Protein AF-A0A540VEL1-F1 (afdb_monomer_lite)

Secondary structure (DSSP, 8-state):
-HHHHHHHT---SSHHHHHHHHHHHHHHHHHHHHHHHHHHHHHHHHTT---HHHHHHHHHHHHHHHHHHHHHHHHHHHHHHH--GGGHHHHHHHHHHHHHHHHHHHHHHHHHHHTTTT-----PPPTTHHHHHHHHHHHHHHHHHHHHHHHTT---HHHHHHHHHHHHHHHHHHHHHHHHHHTTGGG-HHHHHHHHHHHHHHHHHHHHHHS--HHHHHHHTPPP---

Structure (mmCIF, N/CA/C/O backbone):
data_AF-A0A540VEL1-F1
#
_entry.id   AF-A0A540VEL1-F1
#
loop_
_atom_site.group_PDB
_atom_site.id
_atom_site.type_symbol
_atom_site.label_atom_id
_atom_site.label_alt_id
_atom_site.label_comp_id
_atom_site.label_asym_id
_atom_site.label_entity_id
_atom_site.label_seq_id
_atom_site.pdbx_PDB_ins_code
_atom_site.Cartn_x
_atom_site.Cartn_y
_atom_site.Cartn_z
_atom_site.occupancy
_atom_site.B_iso_or_equiv
_atom_site.auth_seq_id
_atom_site.auth_comp_id
_atom_site.auth_asym_id
_atom_site.auth_atom_id
_atom_site.pdbx_PDB_model_num
ATOM 1 N N . MET A 1 1 ? 1.297 -11.832 5.605 1.00 58.97 1 MET A N 1
ATOM 2 C CA . MET A 1 1 ? 0.233 -12.866 5.644 1.00 58.97 1 MET A CA 1
ATOM 3 C C . MET A 1 1 ? -0.332 -13.090 7.051 1.00 58.97 1 MET A C 1
ATOM 5 O O . MET A 1 1 ? -1.545 -13.058 7.205 1.00 58.97 1 MET A O 1
ATOM 9 N N . PHE A 1 2 ? 0.515 -13.235 8.081 1.00 68.31 2 PHE A N 1
ATOM 10 C CA . PHE A 1 2 ? 0.108 -13.476 9.478 1.00 68.31 2 PHE A CA 1
ATOM 11 C C . PHE A 1 2 ? -0.918 -12.471 10.040 1.00 68.31 2 PHE A C 1
ATOM 13 O O . PHE A 1 2 ? -1.891 -12.871 10.675 1.00 68.31 2 PHE A O 1
ATOM 20 N N . VAL A 1 3 ? -0.738 -11.178 9.752 1.00 64.81 3 VAL A N 1
ATOM 21 C CA . VAL A 1 3 ? -1.629 -10.102 10.218 1.00 64.81 3 VAL A CA 1
ATOM 22 C C . VAL A 1 3 ? -3.033 -10.244 9.626 1.00 64.81 3 VAL A C 1
ATOM 24 O O . VAL A 1 3 ? -3.992 -10.329 10.378 1.00 64.81 3 VAL A O 1
ATOM 27 N N . GLY A 1 4 ? -3.166 -10.346 8.297 1.00 62.72 4 GLY A N 1
ATOM 28 C CA . GLY A 1 4 ? -4.472 -10.473 7.630 1.00 62.72 4 GLY A CA 1
ATOM 29 C C . GLY A 1 4 ? -5.283 -11.676 8.121 1.00 62.72 4 GLY A C 1
ATOM 30 O O . GLY A 1 4 ? -6.477 -11.554 8.375 1.00 62.72 4 GLY A O 1
ATOM 31 N N . TYR A 1 5 ? -4.619 -12.809 8.363 1.00 72.50 5 TYR A N 1
ATOM 32 C CA . TYR A 1 5 ? -5.262 -13.983 8.956 1.00 72.50 5 TYR A CA 1
ATOM 33 C C . TYR A 1 5 ? -5.829 -13.693 10.357 1.00 72.50 5 TYR A C 1
ATOM 35 O O . TYR A 1 5 ? -6.986 -14.000 10.630 1.00 72.50 5 TYR A O 1
ATOM 43 N N . HIS A 1 6 ? -5.067 -13.025 11.225 1.00 66.88 6 HIS A N 1
ATOM 44 C CA . HIS A 1 6 ? -5.533 -12.673 12.571 1.00 66.88 6 HIS A CA 1
ATOM 45 C C . HIS A 1 6 ? -6.662 -11.646 12.560 1.00 66.88 6 HIS A C 1
ATOM 47 O O . HIS A 1 6 ? -7.581 -11.721 13.374 1.00 66.88 6 HIS A O 1
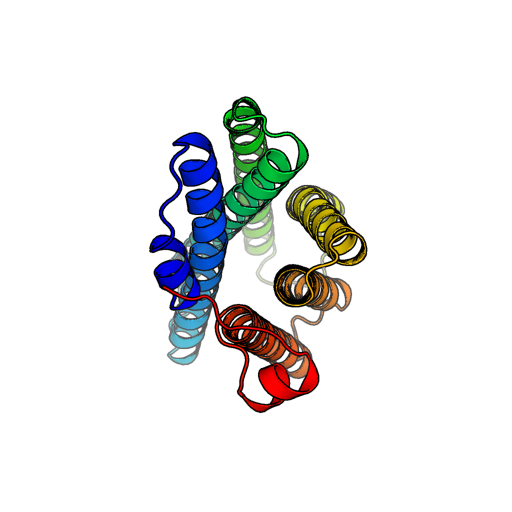ATOM 53 N N . LEU A 1 7 ? -6.624 -10.714 11.611 1.00 67.56 7 LEU A N 1
ATOM 54 C CA . LEU A 1 7 ? -7.700 -9.755 11.415 1.00 67.56 7 LEU A CA 1
ATOM 55 C C . LEU A 1 7 ? -8.999 -10.436 10.992 1.00 67.56 7 LEU A C 1
ATOM 57 O O . LEU A 1 7 ? -10.063 -10.064 11.485 1.00 67.56 7 LEU A O 1
ATOM 61 N N . SER A 1 8 ? -8.927 -11.464 10.148 1.00 72.31 8 SER A N 1
ATOM 62 C CA . SER A 1 8 ? -10.112 -12.177 9.657 1.00 72.31 8 SER A CA 1
ATOM 63 C C . SER A 1 8 ? -10.943 -12.857 10.756 1.00 72.31 8 SER A C 1
ATOM 65 O O . SER A 1 8 ? -12.130 -13.095 10.557 1.00 72.31 8 SER A O 1
ATOM 67 N N . ALA A 1 9 ? -10.355 -13.105 11.932 1.00 74.00 9 ALA A N 1
ATOM 68 C CA . ALA A 1 9 ? -11.030 -13.745 13.059 1.00 74.00 9 ALA A CA 1
ATOM 69 C C . ALA A 1 9 ? -12.007 -12.823 13.819 1.00 74.00 9 ALA A C 1
ATOM 71 O O . ALA A 1 9 ? -12.780 -13.308 14.646 1.00 74.00 9 ALA A O 1
ATOM 72 N N . ARG A 1 10 ? -12.006 -11.502 13.566 1.00 75.62 10 ARG A N 1
ATOM 73 C CA . ARG A 1 10 ? -12.959 -10.581 14.208 1.00 75.62 10 ARG A CA 1
ATOM 74 C C . ARG A 1 10 ? -14.386 -10.833 13.722 1.00 75.62 10 ARG A C 1
ATOM 76 O O . ARG A 1 10 ? -14.682 -10.701 12.535 1.00 75.62 10 ARG A O 1
ATOM 83 N N . LYS A 1 11 ? -15.288 -11.106 14.667 1.00 79.75 11 LYS A N 1
ATOM 84 C CA . LYS A 1 11 ? -16.733 -11.104 14.427 1.00 79.75 11 LYS A CA 1
ATOM 85 C C . LYS A 1 11 ? -17.220 -9.655 14.414 1.00 79.75 11 LYS A C 1
ATOM 87 O O . LYS A 1 11 ? -17.212 -8.992 15.442 1.00 79.75 11 LYS A O 1
ATOM 92 N N . LEU A 1 12 ? -17.583 -9.171 13.232 1.00 86.12 12 LEU A N 1
ATOM 93 C CA . LEU A 1 12 ? -18.254 -7.888 13.031 1.00 86.12 12 LEU A CA 1
ATOM 94 C C . LEU A 1 12 ? -19.704 -8.197 12.652 1.00 86.12 12 LEU A C 1
ATOM 96 O O . LEU A 1 12 ? -19.940 -8.974 11.720 1.00 86.12 12 LEU A O 1
ATOM 100 N N . GLU A 1 13 ? -20.654 -7.636 13.395 1.00 89.06 13 GLU A N 1
ATOM 101 C CA . GLU A 1 13 ? -22.084 -7.898 13.197 1.00 89.06 13 GLU A CA 1
ATOM 102 C C . GLU A 1 13 ? -22.594 -7.208 11.924 1.00 89.06 13 GLU A C 1
ATOM 104 O O . GLU A 1 13 ? -23.286 -7.827 11.108 1.00 89.06 13 GLU A O 1
ATOM 109 N N . ASP A 1 14 ? -22.157 -5.969 11.676 1.00 92.38 14 ASP A N 1
ATOM 110 C CA . ASP A 1 14 ? -22.565 -5.209 10.497 1.00 92.38 14 ASP A CA 1
ATOM 111 C C . ASP A 1 14 ? -21.871 -5.742 9.215 1.00 92.38 14 ASP A C 1
ATOM 113 O O . ASP A 1 14 ? -20.635 -5.811 9.132 1.00 92.38 14 ASP A O 1
ATOM 117 N N . PRO A 1 15 ? -22.622 -6.138 8.163 1.00 92.75 15 PRO A N 1
ATOM 118 C CA . PRO A 1 15 ? -22.049 -6.475 6.855 1.00 92.75 15 PRO A CA 1
ATOM 119 C C . PRO A 1 15 ? -21.171 -5.371 6.242 1.00 92.75 15 PRO A C 1
ATOM 121 O O . PRO A 1 15 ? -20.223 -5.686 5.516 1.00 92.75 15 PRO A O 1
ATOM 124 N N . ARG A 1 16 ? -21.444 -4.094 6.522 1.00 92.62 16 ARG A N 1
ATOM 125 C CA . ARG A 1 16 ? -20.698 -2.956 5.958 1.00 92.62 16 ARG A CA 1
ATOM 126 C C . ARG A 1 16 ? -19.317 -2.822 6.583 1.00 92.62 16 ARG A C 1
ATOM 128 O O . ARG A 1 16 ? -18.327 -2.676 5.865 1.00 92.62 16 ARG A O 1
ATOM 135 N N . GLU A 1 17 ? -19.239 -2.975 7.900 1.00 91.06 17 GLU A N 1
ATOM 136 C CA . GLU A 1 17 ? -17.968 -3.022 8.620 1.00 91.06 17 GLU A CA 1
ATOM 137 C C . GLU A 1 17 ? -17.120 -4.209 8.164 1.00 91.06 17 GLU A C 1
ATOM 139 O O . GLU A 1 17 ? -15.921 -4.057 7.920 1.00 91.06 17 GLU A O 1
ATOM 144 N N . ARG A 1 18 ? -17.742 -5.379 7.948 1.00 92.94 18 ARG A N 1
ATOM 145 C CA . ARG A 1 18 ? -17.050 -6.553 7.386 1.00 92.94 18 ARG A CA 1
ATOM 146 C C . ARG A 1 18 ? -16.432 -6.267 6.023 1.00 92.94 18 ARG A C 1
ATOM 148 O O . ARG A 1 18 ? -15.325 -6.731 5.754 1.00 92.94 18 ARG A O 1
ATOM 155 N N . LEU A 1 19 ? -17.123 -5.523 5.163 1.00 94.62 19 LEU A N 1
ATOM 156 C CA . LEU A 1 19 ? -16.605 -5.156 3.848 1.00 94.62 19 LEU A CA 1
ATOM 157 C C . LEU A 1 19 ? -15.403 -4.209 3.955 1.00 94.62 19 LEU A C 1
ATOM 159 O O . LEU A 1 19 ? -14.363 -4.486 3.357 1.00 94.62 19 LEU A O 1
ATOM 163 N N . ALA A 1 20 ? -15.516 -3.141 4.750 1.00 93.50 20 ALA A N 1
ATOM 164 C CA . ALA A 1 20 ? -14.406 -2.217 4.996 1.00 93.50 20 ALA A CA 1
ATOM 165 C C . ALA A 1 20 ? -13.191 -2.950 5.583 1.00 93.50 20 ALA A C 1
ATOM 167 O O . ALA A 1 20 ? -12.055 -2.737 5.159 1.00 93.50 20 ALA A O 1
ATOM 168 N N . TRP A 1 21 ? -13.436 -3.892 6.490 1.00 91.00 21 TRP A N 1
ATOM 169 C CA . TRP A 1 21 ? -12.402 -4.731 7.077 1.00 91.00 21 TRP A CA 1
ATOM 170 C C . TRP A 1 21 ? -11.724 -5.664 6.067 1.00 91.00 21 TRP A C 1
ATOM 172 O O . TRP A 1 21 ? -10.501 -5.796 6.066 1.00 91.00 21 TRP A O 1
ATOM 182 N N . ARG A 1 22 ? -12.488 -6.283 5.160 1.00 93.81 22 ARG A N 1
ATOM 183 C CA . ARG A 1 22 ? -11.932 -7.090 4.060 1.00 93.81 22 ARG A CA 1
ATOM 184 C C . ARG A 1 22 ? -11.053 -6.262 3.129 1.00 93.81 22 ARG A C 1
ATOM 186 O O . ARG A 1 22 ? -10.000 -6.739 2.718 1.00 93.81 22 ARG A O 1
ATOM 193 N N . LEU A 1 23 ? -11.447 -5.025 2.847 1.00 95.12 23 LEU A N 1
ATOM 194 C CA . LEU A 1 23 ? -10.665 -4.104 2.022 1.00 95.12 23 LEU A CA 1
ATOM 195 C C . LEU A 1 23 ? -9.397 -3.614 2.736 1.00 95.12 23 LEU A C 1
ATOM 197 O O . LEU A 1 23 ? -8.345 -3.495 2.111 1.00 95.12 23 LEU A O 1
ATOM 201 N N . PHE A 1 24 ? -9.434 -3.466 4.060 1.00 92.81 24 PHE A N 1
ATOM 202 C CA . PHE A 1 24 ? -8.217 -3.271 4.847 1.00 92.81 24 PHE A CA 1
ATOM 203 C C . PHE A 1 24 ? -7.290 -4.497 4.811 1.00 92.81 24 PHE A C 1
ATOM 205 O O . PHE A 1 24 ? -6.072 -4.360 4.720 1.00 92.81 24 PHE A O 1
ATOM 212 N N . MET A 1 25 ? -7.832 -5.717 4.833 1.00 90.94 25 MET A N 1
ATOM 213 C CA . MET A 1 25 ? -7.017 -6.924 4.645 1.00 90.94 25 MET A CA 1
ATOM 214 C C . MET A 1 25 ? -6.416 -6.997 3.235 1.00 90.94 25 MET A C 1
ATOM 216 O O . MET A 1 25 ? -5.264 -7.411 3.094 1.00 90.94 25 MET A O 1
ATOM 220 N N . LEU A 1 26 ? -7.156 -6.558 2.210 1.00 94.19 26 LEU A N 1
ATOM 221 C CA . LEU A 1 26 ? -6.682 -6.496 0.824 1.00 94.19 26 LEU A CA 1
ATOM 222 C C . LEU A 1 26 ? -5.405 -5.656 0.694 1.00 94.19 26 LEU A C 1
ATOM 224 O O . LEU A 1 26 ? -4.501 -6.063 -0.028 1.00 94.19 26 LEU A O 1
ATOM 228 N N . TRP A 1 27 ? -5.280 -4.556 1.442 1.00 92.88 27 TRP A N 1
ATOM 229 C CA . TRP A 1 27 ? -4.040 -3.773 1.512 1.00 92.88 27 TRP A CA 1
ATOM 230 C C . TRP A 1 27 ? -2.831 -4.622 1.926 1.00 92.88 27 TRP A C 1
ATOM 232 O O . TRP A 1 27 ? -1.819 -4.662 1.224 1.00 92.88 27 TRP A O 1
ATOM 242 N N . TRP A 1 28 ? -2.948 -5.366 3.028 1.00 89.06 28 TRP A N 1
ATOM 243 C CA . TRP A 1 28 ? -1.863 -6.217 3.523 1.00 89.06 28 TRP A CA 1
ATOM 244 C C . TRP A 1 28 ? -1.522 -7.360 2.567 1.00 89.06 28 TRP A C 1
ATOM 246 O O . TRP A 1 28 ? -0.350 -7.716 2.424 1.00 89.06 28 TRP A O 1
ATOM 256 N N . PHE A 1 29 ? -2.530 -7.947 1.919 1.00 90.12 29 PHE A N 1
ATOM 257 C CA . PHE A 1 29 ? -2.310 -8.979 0.908 1.00 90.12 29 PHE A CA 1
ATOM 258 C C . PHE A 1 29 ? -1.661 -8.415 -0.351 1.00 90.12 29 PHE A C 1
ATOM 260 O O . PHE A 1 29 ? -0.746 -9.043 -0.876 1.00 90.12 29 PHE A O 1
ATOM 267 N N . GLY A 1 30 ? -2.063 -7.225 -0.793 1.00 92.56 30 GLY A N 1
ATOM 268 C CA . GLY A 1 30 ? -1.446 -6.551 -1.927 1.00 92.56 30 GLY A CA 1
ATOM 269 C C . GLY A 1 30 ? 0.020 -6.209 -1.664 1.00 92.56 30 GLY A C 1
ATOM 270 O O . GLY A 1 30 ? 0.856 -6.526 -2.500 1.00 92.56 30 GLY A O 1
ATOM 271 N N . LEU A 1 31 ? 0.369 -5.696 -0.477 1.00 89.06 31 LEU A N 1
ATOM 272 C CA . LEU A 1 31 ? 1.771 -5.476 -0.083 1.00 89.06 31 LEU A CA 1
ATOM 273 C C . LEU A 1 31 ? 2.605 -6.766 -0.068 1.00 89.06 31 LEU A C 1
ATOM 275 O O . LEU A 1 31 ? 3.759 -6.788 -0.503 1.00 89.06 31 LEU A O 1
ATOM 279 N N . ALA A 1 32 ? 2.035 -7.855 0.450 1.00 88.50 32 ALA A N 1
ATOM 280 C CA . ALA A 1 32 ? 2.706 -9.150 0.437 1.00 88.50 32 ALA A CA 1
ATOM 281 C C . ALA A 1 32 ? 2.887 -9.664 -1.001 1.00 88.50 32 ALA A C 1
ATOM 283 O O . ALA A 1 32 ? 3.964 -10.143 -1.351 1.00 88.50 32 ALA A O 1
ATOM 284 N N . GLY A 1 33 ? 1.856 -9.517 -1.835 1.00 92.38 33 GLY A N 1
ATOM 285 C CA . GLY A 1 33 ? 1.882 -9.885 -3.245 1.00 92.38 33 GLY A CA 1
ATOM 286 C C . GLY A 1 33 ? 2.935 -9.106 -4.025 1.00 92.38 33 GLY A C 1
ATOM 287 O O . GLY A 1 33 ? 3.728 -9.714 -4.738 1.00 92.38 33 GLY A O 1
ATOM 288 N N . THR A 1 34 ? 3.016 -7.787 -3.847 1.00 92.12 34 THR A N 1
ATOM 289 C CA . THR A 1 34 ? 3.995 -6.955 -4.566 1.00 92.12 34 THR A CA 1
ATOM 290 C C . THR A 1 34 ? 5.427 -7.275 -4.162 1.00 92.12 34 THR A C 1
ATOM 292 O O . THR A 1 34 ? 6.333 -7.312 -4.999 1.00 92.12 34 THR A O 1
ATOM 295 N N . THR A 1 35 ? 5.635 -7.574 -2.880 1.00 88.88 35 THR A N 1
ATOM 296 C CA . THR A 1 35 ? 6.928 -8.030 -2.366 1.00 88.88 35 THR A CA 1
ATOM 297 C C . THR A 1 35 ? 7.298 -9.382 -2.969 1.00 88.88 35 THR A C 1
ATOM 299 O O . THR A 1 35 ? 8.418 -9.546 -3.445 1.00 88.88 35 THR A O 1
ATOM 302 N N . LEU A 1 36 ? 6.362 -10.335 -3.011 1.00 90.25 36 LEU A N 1
ATOM 303 C CA . LEU A 1 36 ? 6.589 -11.655 -3.599 1.00 90.25 36 LEU A CA 1
ATOM 304 C C . LEU A 1 36 ? 6.947 -11.555 -5.086 1.00 90.25 36 LEU A C 1
ATOM 306 O O . LEU A 1 36 ? 7.969 -12.099 -5.498 1.00 90.25 36 LEU A O 1
ATOM 310 N N . VAL A 1 37 ? 6.156 -10.820 -5.872 1.00 93.38 37 VAL A N 1
ATOM 311 C CA . VAL A 1 37 ? 6.405 -10.614 -7.309 1.00 93.38 37 VAL A CA 1
ATOM 312 C C . VAL A 1 37 ? 7.770 -9.959 -7.531 1.00 93.38 37 VAL A C 1
ATOM 314 O O . VAL A 1 37 ? 8.535 -10.395 -8.390 1.00 93.38 37 VAL A O 1
ATOM 317 N N . SER A 1 38 ? 8.117 -8.952 -6.727 1.00 89.06 38 SER A N 1
ATOM 318 C CA . SER A 1 38 ? 9.417 -8.278 -6.817 1.00 89.06 38 SER A CA 1
ATOM 319 C C . SER A 1 38 ? 10.584 -9.204 -6.466 1.00 89.06 38 SER A C 1
ATOM 321 O O . SER A 1 38 ? 11.591 -9.202 -7.171 1.00 89.06 38 SER A O 1
ATOM 323 N N . THR A 1 39 ? 10.454 -10.020 -5.419 1.00 88.94 39 THR A N 1
ATOM 324 C CA . THR A 1 39 ? 11.474 -10.999 -5.017 1.00 88.94 39 THR A CA 1
ATOM 325 C C . THR A 1 39 ? 11.668 -12.070 -6.082 1.00 88.94 39 THR A C 1
ATOM 327 O O . THR A 1 39 ? 12.805 -12.336 -6.462 1.00 88.94 39 THR A O 1
ATOM 330 N N . VAL A 1 40 ? 10.581 -12.641 -6.610 1.00 92.25 40 VAL A N 1
ATOM 331 C CA . VAL A 1 40 ? 10.641 -13.638 -7.691 1.00 92.25 40 VAL A CA 1
ATOM 332 C C . VAL A 1 40 ? 11.323 -13.049 -8.921 1.00 92.25 40 VAL A C 1
ATOM 334 O O . VAL A 1 40 ? 12.238 -13.664 -9.462 1.00 92.25 40 VAL A O 1
ATOM 337 N N . ARG A 1 41 ? 10.956 -11.825 -9.320 1.00 91.75 41 ARG A N 1
ATOM 338 C CA . ARG A 1 41 ? 11.614 -11.124 -10.430 1.00 91.75 41 ARG A CA 1
ATOM 339 C C . ARG A 1 41 ? 13.115 -10.947 -10.185 1.00 91.75 41 ARG A C 1
ATOM 341 O O . ARG A 1 41 ? 13.909 -11.238 -11.071 1.00 91.75 41 ARG A O 1
ATOM 348 N N . ASN A 1 42 ? 13.509 -10.492 -8.996 1.00 86.25 42 ASN A N 1
ATOM 349 C CA . ASN A 1 42 ? 14.921 -10.294 -8.662 1.00 86.25 42 ASN A CA 1
ATOM 350 C C . ASN A 1 42 ? 15.698 -11.623 -8.665 1.00 86.25 42 ASN A C 1
ATOM 352 O O . ASN A 1 42 ? 16.823 -11.663 -9.150 1.00 86.25 42 ASN A O 1
ATOM 356 N N . LEU A 1 43 ? 15.101 -12.713 -8.169 1.00 91.19 43 LEU A N 1
ATOM 357 C CA . LEU A 1 43 ? 15.707 -14.046 -8.214 1.00 91.19 43 LEU A CA 1
ATOM 358 C C . LEU A 1 43 ? 15.912 -14.521 -9.655 1.00 91.19 43 LEU A C 1
ATOM 360 O O . LEU A 1 43 ? 17.002 -14.968 -9.991 1.00 91.19 43 LEU A O 1
ATOM 364 N N . LEU A 1 44 ? 14.908 -14.375 -10.521 1.00 92.31 44 LEU A N 1
ATOM 365 C CA . LEU A 1 44 ? 15.024 -14.739 -11.937 1.00 92.31 44 LEU A CA 1
ATOM 366 C C . LEU A 1 44 ? 16.162 -13.979 -12.632 1.00 92.31 44 LEU A C 1
ATOM 368 O O . LEU A 1 44 ? 16.953 -14.584 -13.353 1.00 92.31 44 LEU A O 1
ATOM 372 N N . GLN A 1 45 ? 16.303 -12.684 -12.343 1.00 87.69 45 GLN A N 1
ATOM 373 C CA . GLN A 1 45 ? 17.405 -11.870 -12.861 1.00 87.69 45 GLN A CA 1
ATOM 374 C C . GLN A 1 45 ? 18.777 -12.356 -12.367 1.00 87.69 45 GLN A C 1
ATOM 376 O O . GLN A 1 45 ? 19.727 -12.361 -13.146 1.00 87.69 45 GLN A O 1
ATOM 381 N N . LEU A 1 46 ? 18.886 -12.815 -11.114 1.00 90.88 46 LEU A N 1
ATOM 382 C CA . LEU A 1 46 ? 20.123 -13.410 -10.586 1.00 90.88 46 LEU A CA 1
ATOM 383 C C . LEU A 1 46 ? 20.509 -14.710 -11.310 1.00 90.88 46 LEU A C 1
ATOM 385 O O . LEU A 1 46 ? 21.695 -14.990 -11.451 1.00 90.88 46 LEU A O 1
ATOM 389 N N . PHE A 1 47 ? 19.532 -15.471 -11.809 1.00 96.31 47 PHE A N 1
ATOM 390 C CA . PHE A 1 47 ? 19.759 -16.666 -12.633 1.00 96.31 47 PHE A CA 1
ATOM 391 C C . PHE A 1 47 ? 19.930 -16.357 -14.132 1.00 96.31 47 PHE A C 1
ATOM 393 O O . PHE A 1 47 ? 19.922 -17.271 -14.953 1.00 96.31 47 PHE A O 1
ATOM 400 N N . GLY A 1 48 ? 20.069 -15.082 -14.513 1.00 93.50 48 GLY A N 1
ATOM 401 C CA . GLY A 1 48 ? 20.241 -14.670 -15.909 1.00 93.50 48 GLY A CA 1
ATOM 402 C C . GLY A 1 48 ? 18.959 -14.710 -16.747 1.00 93.50 48 GLY A C 1
ATOM 403 O O . GLY A 1 48 ? 19.011 -14.486 -17.955 1.00 93.50 48 GLY A O 1
ATOM 404 N N . VAL A 1 49 ? 17.795 -14.950 -16.134 1.00 94.19 49 VAL A N 1
ATOM 405 C CA . VAL A 1 49 ? 16.497 -14.897 -16.819 1.00 94.19 49 VAL A CA 1
ATOM 406 C C . VAL A 1 49 ? 16.048 -13.439 -16.899 1.00 94.19 49 VAL A C 1
ATOM 408 O O . VAL A 1 49 ? 15.379 -12.913 -16.007 1.00 94.19 49 VAL A O 1
ATOM 411 N N . ALA A 1 50 ? 16.447 -12.772 -17.980 1.00 89.75 50 ALA A N 1
ATOM 412 C CA . ALA A 1 50 ? 16.162 -11.362 -18.247 1.00 89.75 50 ALA A CA 1
ATOM 413 C C . ALA A 1 50 ? 15.165 -11.170 -19.405 1.00 89.75 50 ALA A C 1
ATOM 415 O O . ALA A 1 50 ? 15.329 -10.272 -20.227 1.00 89.75 50 ALA A O 1
ATOM 416 N N . ASP A 1 51 ? 14.126 -12.006 -19.474 1.00 91.56 51 ASP A N 1
ATOM 417 C CA . ASP A 1 51 ? 13.101 -11.901 -20.517 1.00 91.56 51 ASP A CA 1
ATOM 418 C C . ASP A 1 51 ? 12.280 -10.594 -20.381 1.00 91.56 51 ASP A C 1
ATOM 420 O O . ASP A 1 51 ? 11.691 -10.339 -19.317 1.00 91.56 51 ASP A O 1
ATOM 424 N N . PRO A 1 52 ? 12.210 -9.743 -21.426 1.00 86.25 52 PRO A N 1
ATOM 425 C CA . PRO A 1 52 ? 11.406 -8.522 -21.411 1.00 86.25 52 PRO A CA 1
ATOM 426 C C . PRO A 1 52 ? 9.917 -8.781 -21.158 1.00 86.25 52 PRO A C 1
ATOM 428 O O . PRO A 1 52 ? 9.282 -7.998 -20.445 1.00 86.25 52 PRO A O 1
ATOM 431 N N . GLY A 1 53 ? 9.367 -9.882 -21.685 1.00 90.81 53 GLY A N 1
ATOM 432 C CA . GLY A 1 53 ? 7.958 -10.246 -21.506 1.00 90.81 53 GLY A CA 1
ATOM 433 C C . GLY A 1 53 ? 7.624 -10.547 -20.046 1.00 90.81 53 GLY A C 1
ATOM 434 O O . GLY A 1 53 ? 6.657 -10.009 -19.489 1.00 90.81 53 GLY A O 1
ATOM 435 N N . LEU A 1 54 ? 8.474 -11.334 -19.388 1.00 91.56 54 LEU A N 1
ATOM 436 C CA . LEU A 1 54 ? 8.363 -11.640 -17.964 1.00 91.56 54 LEU A CA 1
ATOM 437 C C . LEU A 1 54 ? 8.502 -10.379 -17.097 1.00 91.56 54 LEU A C 1
ATOM 439 O O . LEU A 1 54 ? 7.693 -10.160 -16.191 1.00 91.56 54 LEU A O 1
ATOM 443 N N . ASN A 1 55 ? 9.473 -9.510 -17.396 1.00 88.06 55 ASN A N 1
ATOM 444 C CA . ASN A 1 55 ? 9.658 -8.246 -16.674 1.00 88.06 55 ASN A CA 1
ATOM 445 C C . ASN A 1 55 ? 8.455 -7.297 -16.834 1.00 88.06 55 ASN A C 1
ATOM 447 O O . ASN A 1 55 ? 8.019 -6.683 -15.851 1.00 88.06 55 ASN A O 1
ATOM 451 N N . GLY A 1 56 ? 7.893 -7.199 -18.043 1.00 90.69 56 GLY A N 1
ATOM 452 C CA . GLY A 1 56 ? 6.681 -6.426 -18.320 1.00 90.69 56 GLY A CA 1
ATOM 453 C C . GLY A 1 56 ? 5.477 -6.968 -17.551 1.00 90.69 56 GLY A C 1
ATOM 454 O O . GLY A 1 56 ? 4.834 -6.231 -16.803 1.00 90.69 56 GLY A O 1
ATOM 455 N N . THR A 1 57 ? 5.244 -8.280 -17.629 1.00 93.50 57 THR A N 1
ATOM 456 C CA . THR A 1 57 ? 4.147 -8.963 -16.922 1.00 93.50 57 THR A CA 1
ATOM 457 C C . THR A 1 57 ? 4.241 -8.774 -15.408 1.00 93.50 57 THR A C 1
ATOM 459 O O . THR A 1 57 ? 3.258 -8.398 -14.768 1.00 93.50 57 THR A O 1
ATOM 462 N N . ALA A 1 58 ? 5.432 -8.953 -14.827 1.00 93.00 58 ALA A N 1
ATOM 463 C CA . ALA A 1 58 ? 5.664 -8.722 -13.402 1.00 93.00 58 ALA A CA 1
ATOM 464 C C . ALA A 1 58 ? 5.401 -7.260 -13.005 1.00 93.00 58 ALA A C 1
ATOM 466 O O . ALA A 1 58 ? 4.888 -6.994 -11.918 1.00 93.00 58 ALA A O 1
ATOM 467 N N . THR A 1 59 ? 5.718 -6.307 -13.885 1.00 91.50 59 THR A N 1
ATOM 468 C CA . THR A 1 59 ? 5.462 -4.878 -13.659 1.00 91.50 59 THR A CA 1
ATOM 469 C C . THR A 1 59 ? 3.966 -4.564 -13.683 1.00 91.50 59 THR A C 1
ATOM 471 O O . THR A 1 59 ? 3.479 -3.907 -12.762 1.00 91.50 59 THR A O 1
ATOM 474 N N . TYR A 1 60 ? 3.213 -5.077 -14.661 1.00 94.69 60 TYR A N 1
ATOM 475 C CA . TYR A 1 60 ? 1.759 -4.884 -14.732 1.00 94.69 60 TYR A CA 1
ATOM 476 C C . TYR A 1 60 ? 1.022 -5.548 -13.568 1.00 94.69 60 TYR A C 1
ATOM 478 O O . TYR A 1 60 ? 0.107 -4.951 -12.996 1.00 94.69 60 TYR A O 1
ATOM 486 N N . LEU A 1 61 ? 1.449 -6.750 -13.176 1.00 96.62 61 LEU A N 1
ATOM 487 C CA . LEU A 1 61 ? 0.894 -7.445 -12.020 1.00 96.62 61 LEU A CA 1
ATOM 488 C C . LEU A 1 61 ? 1.177 -6.679 -10.722 1.00 96.62 61 LEU A C 1
ATOM 490 O O . LEU A 1 61 ? 0.269 -6.479 -9.918 1.00 96.62 61 LEU A O 1
ATOM 494 N N . ASN A 1 62 ? 2.409 -6.196 -10.534 1.00 94.50 62 ASN A N 1
ATOM 495 C CA . ASN A 1 62 ? 2.751 -5.345 -9.395 1.00 94.50 62 ASN A CA 1
ATOM 496 C C . ASN A 1 62 ? 1.888 -4.084 -9.351 1.00 94.50 62 ASN A C 1
ATOM 498 O O . ASN A 1 62 ? 1.366 -3.744 -8.292 1.00 94.50 62 ASN A O 1
ATOM 502 N N . LEU A 1 63 ? 1.710 -3.411 -10.489 1.00 94.31 63 LEU A N 1
ATOM 503 C CA . LEU A 1 63 ? 0.879 -2.214 -10.577 1.00 94.31 63 LEU A CA 1
ATOM 504 C C . LEU A 1 63 ? -0.569 -2.503 -10.164 1.00 94.31 63 LEU A C 1
ATOM 506 O O . LEU A 1 63 ? -1.132 -1.766 -9.356 1.00 94.31 63 LEU A O 1
ATOM 510 N N . LEU A 1 64 ? -1.149 -3.596 -10.667 1.00 96.88 64 LEU A N 1
ATOM 511 C CA . LEU A 1 64 ? -2.501 -4.025 -10.310 1.00 96.88 64 LEU A CA 1
ATOM 512 C C . LEU A 1 64 ? -2.626 -4.273 -8.801 1.00 96.88 64 LEU A C 1
ATOM 514 O O . LEU A 1 64 ? -3.569 -3.791 -8.172 1.00 96.88 64 LEU A O 1
ATOM 518 N N . LEU A 1 65 ? -1.660 -4.983 -8.212 1.00 96.50 65 LEU A N 1
ATOM 519 C CA . LEU A 1 65 ? -1.639 -5.275 -6.779 1.00 96.50 65 LEU A CA 1
ATOM 520 C C . LEU A 1 65 ? -1.509 -4.002 -5.936 1.00 96.50 65 LEU A C 1
ATOM 522 O O . LEU A 1 65 ? -2.224 -3.871 -4.944 1.00 96.50 65 LEU A O 1
ATOM 526 N N . VAL A 1 66 ? -0.650 -3.054 -6.330 1.00 93.94 66 VAL A N 1
ATOM 527 C CA . VAL A 1 66 ? -0.524 -1.755 -5.648 1.00 93.94 66 VAL A CA 1
ATOM 528 C C . VAL A 1 66 ? -1.834 -0.978 -5.738 1.00 93.94 66 VAL A C 1
ATOM 530 O O . VAL A 1 66 ? -2.336 -0.535 -4.709 1.00 93.94 66 VAL A O 1
ATOM 533 N N . CYS A 1 67 ? -2.429 -0.845 -6.925 1.00 96.00 67 CYS A N 1
ATOM 534 C CA . CYS A 1 67 ? -3.692 -0.124 -7.094 1.00 96.00 67 CYS A CA 1
ATOM 535 C C . CYS A 1 67 ? -4.827 -0.755 -6.274 1.00 96.00 67 CYS A C 1
ATOM 537 O O . CYS A 1 67 ? -5.543 -0.035 -5.580 1.00 96.00 67 CYS A O 1
ATOM 539 N N . ALA A 1 68 ? -4.956 -2.085 -6.283 1.00 97.06 68 ALA A N 1
ATOM 540 C CA . ALA A 1 68 ? -5.949 -2.794 -5.477 1.00 97.06 68 ALA A CA 1
ATOM 541 C C . ALA A 1 68 ? -5.713 -2.612 -3.968 1.00 97.06 68 ALA A C 1
ATOM 543 O O . ALA A 1 68 ? -6.664 -2.411 -3.210 1.00 97.06 68 ALA A O 1
ATOM 544 N N . ALA A 1 69 ? -4.450 -2.639 -3.530 1.00 95.38 69 ALA A N 1
ATOM 545 C CA . ALA A 1 69 ? -4.083 -2.421 -2.136 1.00 95.38 69 ALA A CA 1
ATOM 546 C C . ALA A 1 69 ? -4.448 -0.999 -1.685 1.00 95.38 69 ALA A C 1
ATOM 548 O O . ALA A 1 69 ? -5.113 -0.819 -0.663 1.00 95.38 69 ALA A O 1
ATOM 549 N N . VAL A 1 70 ? -4.016 0.006 -2.450 1.00 95.56 70 VAL A N 1
ATOM 550 C CA . VAL A 1 70 ? -4.233 1.432 -2.171 1.00 95.56 70 VAL A CA 1
ATOM 551 C C . VAL A 1 70 ? -5.728 1.757 -2.202 1.00 95.56 70 VAL A C 1
ATOM 553 O O . VAL A 1 70 ? -6.211 2.445 -1.304 1.00 95.56 70 VAL A O 1
ATOM 556 N N . TRP A 1 71 ? -6.485 1.191 -3.148 1.00 97.50 71 TRP A N 1
ATOM 557 C CA . TRP A 1 71 ? -7.947 1.274 -3.167 1.00 97.50 71 TRP A CA 1
ATOM 558 C C . TRP A 1 71 ? -8.571 0.715 -1.886 1.00 97.50 71 TRP A C 1
ATOM 560 O O . TRP A 1 71 ? -9.353 1.409 -1.233 1.00 97.50 71 TRP A O 1
ATOM 570 N N . GLY A 1 72 ? -8.193 -0.505 -1.490 1.00 96.75 72 GLY A N 1
ATOM 571 C CA . GLY A 1 72 ? -8.724 -1.144 -0.288 1.00 96.75 72 GLY A CA 1
ATOM 572 C C . GLY A 1 72 ? -8.451 -0.334 0.983 1.00 96.75 72 GLY A C 1
ATOM 573 O O . GLY A 1 72 ? -9.354 -0.127 1.799 1.00 96.75 72 GLY A O 1
ATOM 574 N N . LEU A 1 73 ? -7.234 0.202 1.113 1.00 95.94 73 LEU A N 1
ATOM 575 C CA . LEU A 1 73 ? -6.848 1.056 2.235 1.00 95.94 73 LEU A CA 1
ATOM 576 C C . LEU A 1 73 ? -7.572 2.410 2.218 1.00 95.94 73 LEU A C 1
ATOM 578 O O . LEU A 1 73 ? -8.051 2.878 3.250 1.00 95.94 73 LEU A O 1
ATOM 582 N N . SER A 1 74 ? -7.679 3.038 1.048 1.00 96.69 74 SER A N 1
ATOM 583 C CA . SER A 1 74 ? -8.348 4.328 0.881 1.00 96.69 74 SER A CA 1
ATOM 584 C C . SER A 1 74 ? -9.835 4.237 1.204 1.00 96.69 74 SER A C 1
ATOM 586 O O . SER A 1 74 ? -10.340 5.062 1.965 1.00 96.69 74 SER A O 1
ATOM 588 N N . TYR A 1 75 ? -10.526 3.212 0.697 1.00 96.88 75 TYR A N 1
ATOM 589 C CA . TYR A 1 75 ? -11.927 2.981 1.036 1.00 96.88 75 TYR A CA 1
ATOM 590 C C . TYR A 1 75 ? -12.108 2.715 2.531 1.00 96.88 75 TYR A C 1
ATOM 592 O O . TYR A 1 75 ? -13.037 3.254 3.129 1.00 96.88 75 TYR A O 1
ATOM 600 N N . TYR A 1 76 ? -11.217 1.932 3.149 1.00 95.94 76 TYR A N 1
ATOM 601 C CA . TYR A 1 76 ? -11.258 1.707 4.592 1.00 95.94 76 TYR A CA 1
ATOM 602 C C . TYR A 1 76 ? -11.203 3.029 5.371 1.00 95.94 76 TYR A C 1
ATOM 604 O O . TYR A 1 76 ? -12.037 3.244 6.249 1.00 95.94 76 TYR A O 1
ATOM 612 N N . PHE A 1 77 ? -10.296 3.946 5.016 1.00 95.06 77 PHE A N 1
ATOM 613 C CA . PHE A 1 77 ? -10.244 5.265 5.652 1.00 95.06 77 PHE A CA 1
ATOM 614 C C . PHE A 1 77 ? -11.496 6.101 5.381 1.00 95.06 77 PHE A C 1
ATOM 616 O O . PHE A 1 77 ? -12.058 6.669 6.315 1.00 95.06 77 PHE A O 1
ATOM 623 N N . LEU A 1 78 ? -11.976 6.149 4.136 1.00 95.75 78 LEU A N 1
ATOM 624 C CA . LEU A 1 78 ? -13.205 6.873 3.798 1.00 95.75 78 LEU A CA 1
ATOM 625 C C . LEU A 1 78 ? -14.398 6.360 4.608 1.00 95.75 78 LEU A C 1
ATOM 627 O O . LEU A 1 78 ? -15.147 7.158 5.171 1.00 95.75 78 LEU A O 1
ATOM 631 N N . TYR A 1 79 ? -14.554 5.040 4.709 1.00 95.69 79 TYR A N 1
ATOM 632 C CA . TYR A 1 79 ? -15.606 4.419 5.505 1.00 95.69 79 TYR A CA 1
ATOM 633 C C . TYR A 1 79 ? -15.437 4.724 6.994 1.00 95.69 79 TYR A C 1
ATOM 635 O O . TYR A 1 79 ? -16.409 5.081 7.649 1.00 95.69 79 TYR A O 1
ATOM 643 N N . LEU A 1 80 ? -14.213 4.655 7.520 1.00 93.00 80 LEU A N 1
ATOM 644 C CA . LEU A 1 80 ? -13.932 4.955 8.922 1.00 93.00 80 LEU A CA 1
ATOM 645 C C . LEU A 1 80 ? -14.309 6.398 9.297 1.00 93.00 80 LEU A C 1
ATOM 647 O O . LEU A 1 80 ? -14.837 6.623 10.381 1.00 93.00 80 LEU A O 1
ATOM 651 N N . PHE A 1 81 ? -14.054 7.368 8.414 1.00 93.31 81 PHE A N 1
ATOM 652 C CA . PHE A 1 81 ? -14.355 8.777 8.688 1.00 93.31 81 PHE A CA 1
ATOM 653 C C . PHE A 1 81 ? -15.803 9.174 8.400 1.00 93.31 81 PHE A C 1
ATOM 655 O O . PHE A 1 81 ? -16.324 10.068 9.060 1.00 93.31 81 PHE A O 1
ATOM 662 N N . THR A 1 82 ? -16.450 8.554 7.412 1.00 95.19 82 THR A N 1
ATOM 663 C CA . THR A 1 82 ? -17.781 8.988 6.941 1.00 95.19 82 THR A CA 1
ATOM 664 C C . THR A 1 82 ? -18.913 8.034 7.307 1.00 95.19 82 THR A C 1
ATOM 666 O O . THR A 1 82 ? -20.077 8.414 7.210 1.00 95.19 82 THR A O 1
ATOM 669 N N . GLY A 1 83 ? -18.606 6.779 7.649 1.00 95.00 83 GLY A N 1
ATOM 670 C CA . GLY A 1 83 ? -19.587 5.702 7.811 1.00 95.00 83 GLY A CA 1
ATOM 671 C C . GLY A 1 83 ? -20.372 5.366 6.535 1.00 95.00 83 GLY A C 1
ATOM 672 O O . GLY A 1 83 ? -21.354 4.627 6.595 1.00 95.00 83 GLY A O 1
ATOM 673 N N . ASN A 1 84 ? -19.995 5.918 5.373 1.00 96.00 84 ASN A N 1
ATOM 674 C CA . ASN A 1 84 ? -20.818 5.868 4.170 1.00 96.00 84 ASN A CA 1
ATOM 675 C C . ASN A 1 84 ? -20.353 4.771 3.190 1.00 96.00 84 ASN A C 1
ATOM 677 O O . ASN A 1 84 ? -19.342 4.948 2.505 1.00 96.00 84 ASN A O 1
ATOM 681 N N . PRO A 1 85 ? -21.114 3.671 3.021 1.00 95.50 85 PRO A N 1
ATOM 682 C CA . PRO A 1 85 ? -20.741 2.596 2.101 1.00 95.50 85 PRO A CA 1
ATOM 683 C C . PRO A 1 85 ? -20.867 2.989 0.620 1.00 95.50 85 PRO A C 1
ATOM 685 O O . PRO A 1 85 ? -20.281 2.338 -0.244 1.00 95.50 85 PRO A O 1
ATOM 688 N N . ARG A 1 86 ? -21.608 4.059 0.289 1.00 96.69 86 ARG A N 1
ATOM 689 C CA . ARG A 1 86 ? -21.809 4.499 -1.105 1.00 96.69 86 ARG A CA 1
ATOM 690 C C . ARG A 1 86 ? -20.516 4.990 -1.760 1.00 96.69 86 ARG A C 1
ATOM 692 O O . ARG A 1 86 ? -20.430 5.001 -2.982 1.00 96.69 86 ARG A O 1
ATOM 699 N N . LEU A 1 87 ? -19.504 5.346 -0.963 1.00 96.19 87 LEU A N 1
ATOM 700 C CA . LEU A 1 87 ? -18.190 5.777 -1.449 1.00 96.19 87 LEU A CA 1
ATOM 701 C C . LEU A 1 87 ? -17.352 4.640 -2.054 1.00 96.19 87 LEU A C 1
ATOM 703 O O . LEU A 1 87 ? -16.307 4.912 -2.643 1.00 96.19 87 LEU A O 1
ATOM 707 N N . LEU A 1 88 ? -17.813 3.386 -1.973 1.00 96.25 88 LEU A N 1
ATOM 708 C CA . LEU A 1 88 ? -17.112 2.242 -2.556 1.00 96.25 88 LEU A CA 1
ATOM 709 C C . LEU A 1 88 ? -16.964 2.383 -4.067 1.00 96.25 88 LEU A C 1
ATOM 711 O O . LEU A 1 88 ? -15.857 2.257 -4.586 1.00 96.25 88 LEU A O 1
ATOM 715 N N . VAL A 1 89 ? -18.071 2.656 -4.763 1.00 97.75 89 VAL A N 1
ATOM 716 C CA . VAL A 1 89 ? -18.093 2.714 -6.230 1.00 97.75 89 VAL A CA 1
ATOM 717 C C . VAL A 1 89 ? -17.272 3.898 -6.753 1.00 97.75 89 VAL A C 1
ATOM 719 O O . VAL A 1 89 ? -16.402 3.658 -7.587 1.00 97.75 89 VAL A O 1
ATOM 722 N N . PRO A 1 90 ? -17.431 5.140 -6.245 1.00 97.44 90 PRO A N 1
ATOM 723 C CA . PRO A 1 90 ? -16.569 6.252 -6.644 1.00 97.44 90 PRO A CA 1
ATOM 724 C C . PRO A 1 90 ? -15.084 5.976 -6.396 1.00 97.44 90 PRO A C 1
ATOM 726 O O . PRO A 1 90 ? -14.259 6.263 -7.257 1.00 97.44 90 PRO A O 1
ATOM 729 N N . SER A 1 91 ? -14.739 5.374 -5.251 1.00 96.69 91 SER A N 1
ATOM 730 C CA . SER A 1 91 ? -13.354 5.012 -4.942 1.00 96.69 91 SER A CA 1
ATOM 731 C C . SER A 1 91 ? -12.813 3.965 -5.922 1.00 96.69 91 SER A C 1
ATOM 733 O O . SER A 1 91 ? -11.710 4.124 -6.441 1.00 96.69 91 SER A O 1
ATOM 735 N N . LEU A 1 92 ? -13.601 2.936 -6.242 1.00 97.31 92 LEU A N 1
ATOM 736 C CA . LEU A 1 92 ? -13.223 1.911 -7.216 1.00 97.31 92 LEU A CA 1
ATOM 737 C C . LEU A 1 92 ? -13.010 2.507 -8.615 1.00 97.31 92 LEU A C 1
ATOM 739 O O . LEU A 1 92 ? -11.997 2.223 -9.246 1.00 97.31 92 LEU A O 1
ATOM 743 N N . VAL A 1 93 ? -13.929 3.357 -9.084 1.00 97.88 93 VAL A N 1
ATOM 744 C CA . VAL A 1 93 ? -13.820 4.034 -10.389 1.00 97.88 93 VAL A CA 1
ATOM 745 C C . VAL A 1 93 ? -12.599 4.951 -10.432 1.00 97.88 93 VAL A C 1
ATOM 747 O O . VAL A 1 93 ? -11.865 4.953 -11.423 1.00 97.88 93 VAL A O 1
ATOM 750 N N . PHE A 1 94 ? -12.345 5.689 -9.350 1.00 96.75 94 PHE A N 1
ATOM 751 C CA . PHE A 1 94 ? -11.169 6.542 -9.224 1.00 96.75 94 PHE A CA 1
ATOM 752 C C . PHE A 1 94 ? -9.880 5.726 -9.369 1.00 96.75 94 PHE A C 1
ATOM 754 O O . PHE A 1 94 ? -9.100 5.982 -10.284 1.00 96.75 94 PHE A O 1
ATOM 761 N N . TYR A 1 95 ? -9.677 4.692 -8.545 1.00 96.12 95 TYR A N 1
ATOM 762 C CA . TYR A 1 95 ? -8.454 3.882 -8.613 1.00 96.12 95 TYR A CA 1
ATOM 763 C C . TYR A 1 95 ? -8.358 3.028 -9.882 1.00 96.12 95 TYR A C 1
ATOM 765 O O . TYR A 1 95 ? -7.251 2.789 -10.361 1.00 96.12 95 TYR A O 1
ATOM 773 N N . GLY A 1 96 ? -9.487 2.623 -10.467 1.00 97.50 96 GLY A N 1
ATOM 774 C CA . GLY A 1 96 ? -9.529 1.989 -11.785 1.00 97.50 96 GLY A CA 1
ATOM 775 C C . GLY A 1 96 ? -9.018 2.925 -12.882 1.00 97.50 96 GLY A C 1
ATOM 776 O O . GLY A 1 96 ? -8.173 2.535 -13.685 1.00 97.50 96 GLY A O 1
ATOM 777 N N . THR A 1 97 ? -9.447 4.189 -12.861 1.00 96.44 97 THR A N 1
ATOM 778 C CA . THR A 1 97 ? -8.936 5.225 -13.774 1.00 96.44 97 THR A CA 1
ATOM 779 C C . THR A 1 97 ? -7.439 5.452 -13.567 1.00 96.44 97 THR A C 1
ATOM 781 O O . THR A 1 97 ? -6.683 5.457 -14.537 1.00 96.44 97 THR A O 1
ATOM 784 N N . VAL A 1 98 ? -6.986 5.572 -12.312 1.00 94.38 98 VAL A N 1
ATOM 785 C CA . VAL A 1 98 ? -5.554 5.719 -11.997 1.00 94.38 98 VAL A CA 1
ATOM 786 C C . VAL A 1 98 ? -4.744 4.532 -12.523 1.00 94.38 98 VAL A C 1
ATOM 788 O O . VAL A 1 98 ? -3.682 4.739 -13.105 1.00 94.38 98 VAL A O 1
ATOM 791 N N . TYR A 1 99 ? -5.244 3.303 -12.378 1.00 95.88 99 TYR A N 1
ATOM 792 C CA . TYR A 1 99 ? -4.589 2.106 -12.909 1.00 95.88 99 TYR A CA 1
ATOM 793 C C . TYR A 1 99 ? -4.423 2.164 -14.433 1.00 95.88 99 TYR A C 1
ATOM 795 O O . TYR A 1 99 ? -3.315 1.962 -14.927 1.00 95.88 99 TYR A O 1
ATOM 803 N N . VAL A 1 100 ? -5.490 2.490 -15.172 1.00 96.19 100 VAL A N 1
ATOM 804 C CA . VAL A 1 100 ? -5.446 2.604 -16.642 1.00 96.19 100 VAL A CA 1
ATOM 805 C C . VAL A 1 100 ? -4.462 3.688 -17.079 1.00 96.19 100 VAL A C 1
ATOM 807 O O . VAL A 1 100 ? -3.654 3.456 -17.978 1.00 96.19 100 VAL A O 1
ATOM 810 N N . VAL A 1 101 ? -4.481 4.846 -16.411 1.00 93.69 101 VAL A N 1
ATOM 811 C CA . VAL A 1 101 ? -3.535 5.936 -16.675 1.00 93.69 101 VAL A CA 1
ATOM 812 C C . VAL A 1 101 ? -2.102 5.464 -16.432 1.00 93.69 101 VAL A C 1
ATOM 814 O O . VAL A 1 101 ? -1.271 5.582 -17.324 1.00 93.69 101 VAL A O 1
ATOM 817 N N . LEU A 1 102 ? -1.795 4.866 -15.280 1.00 91.62 102 LEU A N 1
ATOM 818 C CA . LEU A 1 102 ? -0.442 4.378 -14.986 1.00 91.62 102 LEU A CA 1
ATOM 819 C C . LEU A 1 102 ? 0.021 3.297 -15.971 1.00 91.62 102 LEU A C 1
ATOM 821 O O . LEU A 1 102 ? 1.185 3.301 -16.371 1.00 91.62 102 LEU A O 1
ATOM 825 N N . LEU A 1 103 ? -0.878 2.409 -16.398 1.00 93.56 103 LEU A N 1
ATOM 826 C CA . LEU A 1 103 ? -0.577 1.387 -17.397 1.00 93.56 103 LEU A CA 1
ATOM 827 C C . LEU A 1 103 ? -0.202 2.030 -18.734 1.00 93.56 103 LEU A C 1
ATOM 829 O O . LEU A 1 103 ? 0.864 1.719 -19.267 1.00 93.56 103 LEU A O 1
ATOM 833 N N . TYR A 1 104 ? -1.015 2.977 -19.214 1.00 92.06 104 TYR A N 1
ATOM 834 C CA . TYR A 1 104 ? -0.728 3.749 -20.425 1.00 92.06 104 TYR A CA 1
ATOM 835 C C . TYR A 1 104 ? 0.646 4.428 -20.347 1.00 92.06 104 TYR A C 1
ATOM 837 O O . TYR A 1 104 ? 1.455 4.321 -21.271 1.00 92.06 104 TYR A O 1
ATOM 845 N N . LEU A 1 105 ? 0.950 5.060 -19.212 1.00 88.12 105 LEU A N 1
ATOM 846 C CA . LEU A 1 105 ? 2.210 5.769 -18.994 1.00 88.12 105 LEU A CA 1
ATOM 847 C C . LEU A 1 105 ? 3.425 4.831 -19.002 1.00 88.12 105 LEU A C 1
ATOM 849 O O . LEU A 1 105 ? 4.468 5.180 -19.557 1.00 88.12 105 LEU A O 1
ATOM 853 N N . ILE A 1 106 ? 3.299 3.630 -18.434 1.00 87.50 106 ILE A N 1
ATOM 854 C CA . ILE A 1 106 ? 4.353 2.609 -18.489 1.00 87.50 106 ILE A CA 1
ATOM 855 C C . ILE A 1 106 ? 4.553 2.127 -19.930 1.00 87.50 106 ILE A C 1
ATOM 857 O O . ILE A 1 106 ? 5.690 2.065 -20.394 1.00 87.50 106 ILE A O 1
ATOM 861 N N . THR A 1 107 ? 3.474 1.829 -20.660 1.00 88.88 107 THR A N 1
ATOM 862 C CA . THR A 1 107 ? 3.560 1.342 -22.050 1.00 88.88 107 THR A CA 1
ATOM 863 C C . THR A 1 107 ? 4.118 2.386 -23.020 1.00 88.88 107 THR A C 1
ATOM 865 O O . THR A 1 107 ? 4.941 2.055 -23.877 1.00 88.88 107 THR A O 1
ATOM 868 N N . ALA A 1 108 ? 3.729 3.653 -22.859 1.00 85.00 108 ALA A N 1
ATOM 869 C CA . ALA A 1 108 ? 4.208 4.750 -23.694 1.00 85.00 108 ALA A CA 1
ATOM 870 C C . ALA A 1 108 ? 5.712 4.996 -23.483 1.00 85.00 108 ALA A C 1
ATOM 872 O O . ALA A 1 108 ? 6.463 5.136 -24.447 1.00 85.00 108 ALA A O 1
ATOM 873 N N . ASN A 1 109 ? 6.173 4.970 -22.227 1.00 79.31 109 ASN A N 1
ATOM 874 C CA . ASN A 1 109 ? 7.594 5.136 -21.909 1.00 79.31 109 ASN A CA 1
ATOM 875 C C . ASN A 1 109 ? 8.449 3.935 -22.338 1.00 79.31 109 ASN A C 1
ATOM 877 O O . ASN A 1 109 ? 9.597 4.118 -22.750 1.00 79.31 109 ASN A O 1
ATOM 881 N N . LEU A 1 110 ? 7.910 2.713 -22.260 1.00 75.62 110 LEU A N 1
ATOM 882 C CA . LEU A 1 110 ? 8.615 1.515 -22.721 1.00 75.62 110 LEU A CA 1
ATOM 883 C C . LEU A 1 110 ? 8.887 1.591 -24.230 1.00 75.62 110 LEU A C 1
ATOM 885 O O . LEU A 1 110 ? 10.022 1.390 -24.658 1.00 75.62 110 LEU A O 1
ATOM 889 N N . SER A 1 111 ? 7.868 1.965 -25.009 1.00 65.69 111 SER A N 1
ATOM 890 C CA . SER A 1 111 ? 7.971 2.120 -26.467 1.00 65.69 111 SER A CA 1
ATOM 891 C C . SER A 1 111 ? 9.012 3.182 -26.839 1.00 65.69 111 SER A C 1
ATOM 893 O O . SER A 1 111 ? 9.923 2.919 -27.618 1.00 65.69 111 SER A O 1
ATOM 895 N N . ALA A 1 112 ? 8.981 4.333 -26.157 1.00 64.56 112 ALA A N 1
ATOM 896 C CA . ALA A 1 112 ? 9.943 5.414 -26.376 1.00 64.56 112 ALA A CA 1
ATOM 897 C C . ALA A 1 112 ? 11.405 5.036 -26.057 1.00 64.56 112 ALA A C 1
ATOM 899 O O . ALA A 1 112 ? 12.329 5.666 -26.573 1.00 64.56 112 ALA A O 1
ATOM 900 N N . THR A 1 113 ? 11.628 4.042 -25.190 1.00 61.00 113 THR A N 1
ATOM 901 C CA . THR A 1 113 ? 12.974 3.571 -24.824 1.00 61.00 113 THR A CA 1
ATOM 902 C C . THR A 1 113 ? 13.539 2.630 -25.891 1.00 61.00 113 THR A C 1
ATOM 904 O O . THR A 1 113 ? 14.717 2.742 -26.241 1.00 61.00 113 THR A O 1
ATOM 907 N N . LEU A 1 114 ? 12.699 1.751 -26.448 1.00 63.00 114 LEU A N 1
ATOM 908 C CA . LEU A 1 114 ? 13.077 0.809 -27.507 1.00 63.00 114 LEU A CA 1
ATOM 909 C C . LEU A 1 114 ? 13.468 1.533 -28.804 1.00 63.00 114 LEU A C 1
ATOM 911 O O . LEU A 1 114 ? 14.490 1.195 -29.399 1.00 63.00 114 LEU A O 1
ATOM 915 N N . ASP A 1 115 ? 12.738 2.589 -29.170 1.00 61.62 115 ASP A N 1
ATOM 916 C CA . ASP A 1 115 ? 13.013 3.378 -30.382 1.00 61.62 115 ASP A CA 1
ATOM 917 C C . ASP A 1 115 ? 14.325 4.180 -30.298 1.00 61.62 115 ASP A C 1
ATOM 919 O O . ASP A 1 115 ? 14.929 4.516 -31.314 1.00 61.62 115 ASP A O 1
ATOM 923 N N . SER A 1 116 ? 14.807 4.473 -29.085 1.00 60.38 116 SER A N 1
ATOM 924 C CA . SER A 1 116 ? 16.040 5.246 -28.859 1.00 60.38 116 SER A CA 1
ATOM 925 C C . SER A 1 116 ? 17.338 4.421 -28.854 1.00 60.38 116 SER A C 1
ATOM 927 O O . SER A 1 116 ? 18.391 4.938 -28.482 1.00 60.38 116 SER A O 1
ATOM 929 N N . GLY A 1 117 ? 17.294 3.145 -29.256 1.00 52.34 117 GLY A N 1
ATOM 930 C CA . GLY A 1 117 ? 18.498 2.316 -29.406 1.00 52.34 117 GLY A CA 1
ATOM 931 C C . GLY A 1 117 ? 19.204 1.976 -28.087 1.00 52.34 117 GLY A C 1
ATOM 932 O O . GLY A 1 117 ? 20.416 1.780 -28.066 1.00 52.34 117 GLY A O 1
ATOM 933 N N . GLY A 1 118 ? 18.471 1.926 -26.969 1.00 52.22 118 GLY A N 1
ATOM 934 C CA . GLY A 1 118 ? 18.999 1.478 -25.673 1.00 52.22 118 GLY A CA 1
ATOM 935 C C . GLY A 1 118 ? 19.863 2.497 -24.920 1.00 52.22 118 GLY A C 1
ATOM 936 O O . GLY A 1 118 ? 20.230 2.246 -23.771 1.00 52.22 118 GLY A O 1
ATOM 937 N N . ALA A 1 119 ? 20.136 3.670 -25.495 1.00 45.66 119 ALA A N 1
ATOM 938 C CA . ALA A 1 119 ? 20.768 4.768 -24.775 1.00 45.66 119 ALA A CA 1
ATOM 939 C C . ALA A 1 119 ? 19.731 5.456 -23.875 1.00 45.66 119 ALA A C 1
ATOM 941 O O . ALA A 1 119 ? 19.191 6.515 -24.199 1.00 45.66 119 ALA A O 1
ATOM 942 N N . ALA A 1 120 ? 19.465 4.856 -22.712 1.00 50.06 120 ALA A N 1
ATOM 943 C CA . ALA A 1 120 ? 18.752 5.472 -21.595 1.00 50.06 120 ALA A CA 1
ATOM 944 C C . ALA A 1 120 ? 19.596 6.604 -20.967 1.00 50.06 120 ALA A C 1
ATOM 946 O O . ALA A 1 120 ? 19.873 6.627 -19.770 1.00 50.06 120 ALA A O 1
ATOM 947 N N . ASN A 1 121 ? 20.042 7.553 -21.787 1.00 42.62 121 ASN A N 1
ATOM 948 C CA . ASN A 1 121 ? 20.753 8.740 -21.353 1.00 42.62 121 ASN A CA 1
ATOM 949 C C . ASN A 1 121 ? 19.725 9.733 -20.810 1.00 42.62 121 ASN A C 1
ATOM 951 O O . ASN A 1 121 ? 19.141 10.513 -21.556 1.00 42.62 121 ASN A O 1
ATOM 955 N N . GLY A 1 122 ? 19.477 9.661 -19.502 1.00 50.16 122 GLY A N 1
ATOM 956 C CA . GLY A 1 122 ? 19.071 10.807 -18.686 1.00 50.16 122 GLY A CA 1
ATOM 957 C C . GLY A 1 122 ? 17.816 11.574 -19.108 1.00 50.16 122 GLY A C 1
ATOM 958 O O . GLY A 1 122 ? 17.705 12.744 -18.747 1.00 50.16 122 GLY A O 1
ATOM 959 N N . LYS A 1 123 ? 16.871 10.973 -19.847 1.00 56.00 123 LYS A N 1
ATOM 960 C CA . LYS A 1 123 ? 15.575 11.623 -20.077 1.00 56.00 123 LYS A CA 1
ATOM 961 C C . LYS A 1 123 ? 14.912 11.820 -18.720 1.00 56.00 123 LYS A C 1
ATOM 963 O O . LYS A 1 123 ? 14.588 10.854 -18.029 1.00 56.00 123 LYS A O 1
ATOM 968 N N . SER A 1 124 ? 14.774 13.086 -18.339 1.00 63.16 124 SER A N 1
ATOM 969 C CA . SER A 1 124 ? 14.018 13.510 -17.173 1.00 63.16 124 SER A CA 1
ATOM 970 C C . SER A 1 124 ? 12.671 12.799 -17.188 1.00 63.16 124 SER A C 1
ATOM 972 O O . SER A 1 124 ? 11.972 12.799 -18.205 1.00 63.16 124 SER A O 1
ATOM 974 N N . SER A 1 125 ? 12.327 12.148 -16.073 1.00 67.38 125 SER A N 1
ATOM 975 C CA . SER A 1 125 ? 11.005 11.553 -15.902 1.00 67.38 125 SER A CA 1
ATOM 976 C C . SER A 1 125 ? 9.959 12.589 -16.317 1.00 67.38 125 SER A C 1
ATOM 978 O O . SER A 1 125 ? 10.058 13.739 -15.873 1.00 67.38 125 SER A O 1
ATOM 980 N N . PRO A 1 126 ? 8.987 12.231 -17.170 1.00 77.94 126 PRO A N 1
ATOM 981 C CA . PRO A 1 126 ? 8.008 13.194 -17.640 1.00 77.94 126 PRO A CA 1
ATOM 982 C C . PRO A 1 126 ? 7.350 13.927 -16.467 1.00 77.94 126 PRO A C 1
ATOM 984 O O . PRO A 1 126 ? 7.011 13.306 -15.457 1.00 77.94 126 PRO A O 1
ATOM 987 N N . ALA A 1 127 ? 7.142 15.241 -16.598 1.00 83.19 127 ALA A N 1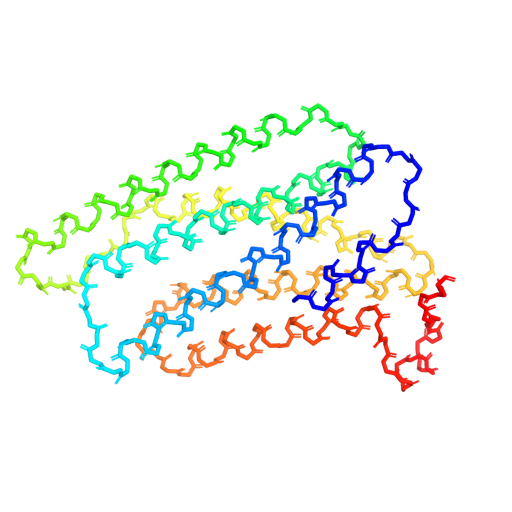
ATOM 988 C CA . ALA A 1 127 ? 6.630 16.082 -15.508 1.00 83.19 127 ALA A CA 1
ATOM 989 C C . ALA A 1 127 ? 5.281 15.595 -14.938 1.00 83.19 127 ALA A C 1
ATOM 991 O O . ALA A 1 127 ? 4.955 15.872 -13.788 1.00 83.19 127 ALA A O 1
ATOM 992 N N . TRP A 1 128 ? 4.516 14.825 -15.719 1.00 81.94 128 TRP A N 1
ATOM 993 C CA . TRP A 1 128 ? 3.239 14.237 -15.320 1.00 81.94 128 TRP A CA 1
ATOM 994 C C . TRP A 1 128 ? 3.352 12.990 -14.422 1.00 81.94 128 TRP A C 1
ATOM 996 O O . TRP A 1 128 ? 2.346 12.571 -13.847 1.00 81.94 128 TRP A O 1
ATOM 1006 N N . VAL A 1 129 ? 4.538 12.389 -14.248 1.00 82.88 129 VAL A N 1
ATOM 1007 C CA . VAL A 1 129 ? 4.715 11.208 -13.374 1.00 82.88 129 VAL A CA 1
ATOM 1008 C C . VAL A 1 129 ? 4.435 11.575 -11.917 1.00 82.88 129 VAL A C 1
ATOM 1010 O O . VAL A 1 129 ? 3.736 10.851 -11.209 1.00 82.88 129 VAL A O 1
ATOM 1013 N N . LEU A 1 130 ? 4.942 12.729 -11.477 1.00 85.50 130 LEU A N 1
ATOM 1014 C CA . LEU A 1 130 ? 4.765 13.213 -10.112 1.00 85.50 130 LEU A CA 1
ATOM 1015 C C . LEU A 1 130 ? 3.285 13.438 -9.746 1.00 85.50 130 LEU A C 1
ATOM 1017 O O . LEU A 1 130 ? 2.858 12.880 -8.735 1.00 85.50 130 LEU A O 1
ATOM 1021 N N . PRO A 1 131 ? 2.466 14.177 -10.525 1.00 89.75 131 PRO A N 1
ATOM 1022 C CA . PRO A 1 131 ? 1.049 14.329 -10.212 1.00 89.75 131 PRO A CA 1
ATOM 1023 C C . PRO A 1 131 ? 0.281 13.004 -10.279 1.00 89.75 131 PRO A C 1
ATOM 1025 O O . PRO A 1 131 ? -0.588 12.795 -9.439 1.00 89.75 131 PRO A O 1
ATOM 1028 N N . ALA A 1 132 ? 0.616 12.076 -11.185 1.00 88.25 132 ALA A N 1
ATOM 1029 C CA . ALA A 1 132 ? -0.011 10.748 -11.206 1.00 88.25 132 ALA A CA 1
ATOM 1030 C C . ALA A 1 132 ? 0.278 9.950 -9.918 1.00 88.25 132 ALA A C 1
ATOM 1032 O O . ALA A 1 132 ? -0.616 9.315 -9.355 1.00 88.25 132 ALA A O 1
ATOM 1033 N N . LEU A 1 133 ? 1.508 10.029 -9.404 1.00 87.56 133 LEU A N 1
ATOM 1034 C CA . LEU A 1 133 ? 1.882 9.413 -8.129 1.00 87.56 133 LEU A CA 1
ATOM 1035 C C . LEU A 1 133 ? 1.234 10.105 -6.930 1.00 87.56 133 LEU A C 1
ATOM 1037 O O . LEU A 1 133 ? 0.780 9.425 -6.012 1.00 87.56 133 LEU A O 1
ATOM 1041 N N . LEU A 1 134 ? 1.150 11.435 -6.936 1.00 90.12 134 LEU A N 1
ATOM 1042 C CA . LEU A 1 134 ? 0.431 12.186 -5.905 1.00 90.12 134 LEU A CA 1
ATOM 1043 C C . LEU A 1 134 ? -1.062 11.849 -5.906 1.00 90.12 134 LEU A C 1
ATOM 1045 O O . LEU A 1 134 ? -1.654 11.746 -4.838 1.00 90.12 134 LEU A O 1
ATOM 1049 N N . LEU A 1 135 ? -1.660 11.618 -7.073 1.00 92.31 135 LEU A N 1
ATOM 1050 C CA . LEU A 1 135 ? -3.050 11.185 -7.193 1.00 92.31 135 LEU A CA 1
ATOM 1051 C C . LEU A 1 135 ? -3.257 9.777 -6.610 1.00 92.31 135 LEU A C 1
ATOM 1053 O O . LEU A 1 135 ? -4.261 9.529 -5.944 1.00 92.31 135 LEU A O 1
ATOM 1057 N N . LEU A 1 136 ? -2.294 8.872 -6.820 1.00 91.62 136 LEU A N 1
ATOM 1058 C CA . LEU A 1 136 ? -2.317 7.515 -6.269 1.00 91.62 136 LEU A CA 1
ATOM 1059 C C . LEU A 1 136 ? -2.112 7.504 -4.743 1.00 91.62 136 LEU A C 1
ATOM 1061 O O . LEU A 1 136 ? -2.829 6.812 -4.025 1.00 91.62 136 LEU A O 1
ATOM 1065 N N . ILE A 1 137 ? -1.117 8.240 -4.246 1.00 91.44 137 ILE A N 1
ATOM 1066 C CA . ILE A 1 137 ? -0.646 8.149 -2.854 1.00 91.44 137 ILE A CA 1
ATOM 1067 C C . ILE A 1 137 ? -1.346 9.165 -1.947 1.00 91.44 137 ILE A C 1
ATOM 1069 O O . ILE A 1 137 ? -1.607 8.874 -0.780 1.00 91.44 137 ILE A O 1
ATOM 1073 N N . GLY A 1 138 ? -1.667 10.347 -2.467 1.00 93.25 138 GLY A N 1
ATOM 1074 C CA . GLY A 1 138 ? -2.184 11.487 -1.710 1.00 93.25 138 GLY A CA 1
ATOM 1075 C C . GLY A 1 138 ? -3.402 11.155 -0.847 1.00 93.25 138 GLY A C 1
ATOM 1076 O O . GLY A 1 138 ? -3.344 11.394 0.360 1.00 93.25 138 GLY A O 1
ATOM 1077 N N . PRO A 1 139 ? -4.473 10.544 -1.391 1.00 93.81 139 PRO A N 1
ATOM 1078 C CA . PRO A 1 139 ? -5.651 10.195 -0.599 1.00 93.81 139 PRO A CA 1
ATOM 1079 C C . PRO A 1 139 ? -5.339 9.238 0.558 1.00 93.81 139 PRO A C 1
ATOM 1081 O O . PRO A 1 139 ? -5.866 9.397 1.659 1.00 93.81 139 PRO A O 1
ATOM 1084 N N . VAL A 1 140 ? -4.459 8.258 0.336 1.00 93.94 140 VAL A N 1
ATOM 1085 C CA . VAL A 1 140 ? -4.058 7.301 1.376 1.00 93.94 140 VAL A CA 1
ATOM 1086 C C . VAL A 1 140 ? -3.163 7.954 2.418 1.00 93.94 140 VAL A C 1
ATOM 1088 O O . VAL A 1 140 ? -3.340 7.706 3.608 1.00 93.94 140 VAL A O 1
ATOM 1091 N N . PHE A 1 141 ? -2.240 8.814 1.993 1.00 93.81 141 PHE A N 1
ATOM 1092 C CA . PHE A 1 141 ? -1.370 9.561 2.892 1.00 93.81 141 PHE A CA 1
ATOM 1093 C C . PHE A 1 141 ? -2.182 10.479 3.815 1.00 93.81 141 PHE A C 1
ATOM 1095 O O . PHE A 1 141 ? -2.005 10.446 5.032 1.00 93.81 141 PHE A O 1
ATOM 1102 N N . LEU A 1 142 ? -3.144 11.221 3.258 1.00 95.06 142 LEU A N 1
ATOM 1103 C CA . LEU A 1 142 ? -4.071 12.049 4.032 1.00 95.06 142 LEU A CA 1
ATOM 1104 C C . LEU A 1 142 ? -4.944 11.206 4.969 1.00 95.06 142 LEU A C 1
ATOM 1106 O O . LEU A 1 142 ? -5.119 11.572 6.130 1.00 95.06 142 LEU A O 1
ATOM 1110 N N . GLY A 1 143 ? -5.441 10.056 4.505 1.00 94.19 143 GLY A N 1
ATOM 1111 C CA . GLY A 1 143 ? -6.191 9.116 5.340 1.00 94.19 143 GLY A CA 1
ATOM 1112 C C . GLY A 1 143 ? -5.367 8.577 6.514 1.00 94.19 143 GLY A C 1
ATOM 1113 O O . GLY A 1 143 ? -5.856 8.545 7.642 1.00 94.19 143 GLY A O 1
ATOM 1114 N N . ALA A 1 144 ? -4.098 8.235 6.280 1.00 94.25 144 ALA A N 1
ATOM 1115 C CA . ALA A 1 144 ? -3.176 7.769 7.313 1.00 94.25 144 ALA A CA 1
ATOM 1116 C C . ALA A 1 144 ? -2.848 8.869 8.336 1.00 94.25 144 ALA A C 1
ATOM 1118 O O . ALA A 1 144 ? -2.829 8.595 9.537 1.00 94.25 144 ALA A O 1
ATOM 1119 N N . LEU A 1 145 ? -2.655 10.115 7.890 1.00 95.69 145 LEU A N 1
ATOM 1120 C CA . LEU A 1 145 ? -2.486 11.268 8.782 1.00 95.69 145 LEU A CA 1
ATOM 1121 C C . LEU A 1 145 ? -3.748 11.539 9.606 1.00 95.69 145 LEU A C 1
ATOM 1123 O O . LEU A 1 145 ? -3.663 11.735 10.819 1.00 95.69 145 LEU A O 1
ATOM 1127 N N . GLY A 1 146 ? -4.923 11.488 8.976 1.00 94.75 146 GLY A N 1
ATOM 1128 C CA . GLY A 1 146 ? -6.201 11.589 9.673 1.00 94.75 146 GLY A CA 1
ATOM 1129 C C . GLY A 1 146 ? -6.351 10.490 10.724 1.00 94.75 146 GLY A C 1
ATOM 1130 O O . GLY A 1 146 ? -6.751 10.764 11.855 1.00 94.75 146 GLY A O 1
ATOM 1131 N N . TYR A 1 147 ? -5.962 9.256 10.393 1.00 93.12 147 TYR A N 1
ATOM 1132 C CA . TYR A 1 147 ? -6.067 8.127 11.313 1.00 93.12 147 TYR A CA 1
ATOM 1133 C C . TYR A 1 147 ? -5.084 8.266 12.476 1.00 93.12 147 TYR A C 1
ATOM 1135 O O . TYR A 1 147 ? -5.457 8.053 13.626 1.00 93.12 147 TYR A O 1
ATOM 1143 N N . LEU A 1 148 ? -3.859 8.726 12.206 1.00 94.75 148 LEU A N 1
ATOM 1144 C CA . LEU A 1 148 ? -2.884 9.075 13.238 1.00 94.75 148 LEU A CA 1
ATOM 1145 C C . LEU A 1 148 ? -3.400 10.187 14.162 1.00 94.75 148 LEU A C 1
ATOM 1147 O O . LEU A 1 148 ? -3.224 10.093 15.373 1.00 94.75 148 LEU A O 1
ATOM 1151 N N . SER A 1 149 ? -4.092 11.198 13.625 1.00 94.75 149 SER A N 1
ATOM 1152 C CA . SER A 1 149 ? -4.677 12.270 14.442 1.00 94.75 149 SER A CA 1
ATOM 1153 C C . SER A 1 149 ? -5.697 11.746 15.466 1.00 94.75 149 SER A C 1
ATOM 1155 O O . SER A 1 149 ? -5.823 12.292 16.563 1.00 94.75 149 SER A O 1
ATOM 1157 N N . LEU A 1 150 ? -6.376 10.636 15.142 1.00 91.62 150 LEU A N 1
ATOM 1158 C CA . LEU A 1 150 ? -7.330 9.964 16.022 1.00 91.62 150 LEU A CA 1
ATOM 1159 C C . LEU A 1 150 ? -6.649 9.351 17.254 1.00 91.62 150 LEU A C 1
ATOM 1161 O O . LEU A 1 150 ? -7.252 9.306 18.328 1.00 91.62 150 LEU A O 1
ATOM 1165 N N . ALA A 1 151 ? -5.384 8.930 17.130 1.00 92.81 151 ALA A N 1
ATOM 1166 C CA . ALA A 1 151 ? -4.621 8.390 18.252 1.00 92.81 151 ALA A CA 1
ATOM 1167 C C . ALA A 1 151 ? -4.472 9.410 19.386 1.00 92.81 151 ALA A C 1
ATOM 1169 O O . ALA A 1 151 ? -4.496 9.034 20.551 1.00 92.81 151 ALA A O 1
ATOM 1170 N N . PHE A 1 152 ? -4.393 10.702 19.068 1.00 93.00 152 PHE A N 1
ATOM 1171 C CA . PHE A 1 152 ? -4.289 11.751 20.083 1.00 93.00 152 PHE A CA 1
ATOM 1172 C C . PHE A 1 152 ? -5.623 12.059 20.780 1.00 93.00 152 PHE A C 1
ATOM 1174 O O . PHE A 1 152 ? -5.630 12.761 21.787 1.00 93.00 152 PHE A O 1
ATOM 1181 N N . ARG A 1 153 ? -6.754 11.543 20.273 1.00 93.69 153 ARG A N 1
ATOM 1182 C CA . ARG A 1 153 ? -8.097 11.787 20.833 1.00 93.69 153 ARG A CA 1
ATOM 1183 C C . ARG A 1 153 ? -8.623 10.642 21.701 1.00 93.69 153 ARG A C 1
ATOM 1185 O O . ARG A 1 153 ? -9.473 10.858 22.561 1.00 93.69 153 ARG A O 1
ATOM 1192 N N . ILE A 1 154 ? -8.158 9.417 21.470 1.00 91.88 154 ILE A N 1
ATOM 1193 C CA . ILE A 1 154 ? -8.619 8.225 22.196 1.00 91.88 154 ILE A CA 1
ATOM 1194 C C . ILE A 1 154 ? -7.921 8.151 23.553 1.00 91.88 154 ILE A C 1
ATOM 1196 O O . ILE A 1 154 ? -6.718 8.324 23.606 1.00 91.88 154 ILE A O 1
ATOM 1200 N N . HIS A 1 155 ? -8.638 7.864 24.642 1.00 92.00 155 HIS A N 1
ATOM 1201 C CA . HIS A 1 155 ? -8.032 7.756 25.982 1.00 92.00 155 HIS A CA 1
ATOM 1202 C C . HIS A 1 155 ? -7.457 6.358 26.283 1.00 92.00 155 HIS A C 1
ATOM 1204 O O . HIS A 1 155 ? -6.565 6.217 27.118 1.00 92.00 155 HIS A O 1
ATOM 1210 N N . ASP A 1 156 ? -7.941 5.315 25.600 1.00 90.56 156 ASP A N 1
ATOM 1211 C CA . ASP A 1 156 ? -7.443 3.948 25.768 1.00 90.56 156 ASP A CA 1
ATOM 1212 C C . ASP A 1 156 ? -6.059 3.780 25.119 1.00 90.56 156 ASP A C 1
ATOM 1214 O O . ASP A 1 156 ? -5.928 3.712 23.892 1.00 90.56 156 ASP A O 1
ATOM 1218 N N . ARG A 1 157 ? -5.020 3.650 25.955 1.00 87.94 157 ARG A N 1
ATOM 1219 C CA . ARG A 1 157 ? -3.625 3.488 25.515 1.00 87.94 157 ARG A CA 1
ATOM 1220 C C . ARG A 1 157 ? -3.402 2.274 24.613 1.00 87.94 157 ARG A C 1
ATOM 1222 O O . ARG A 1 157 ? -2.528 2.325 23.749 1.00 87.94 157 ARG A O 1
ATOM 1229 N N . SER A 1 158 ? -4.185 1.201 24.763 1.00 85.81 158 SER A N 1
ATOM 1230 C CA . SER A 1 158 ? -4.070 0.021 23.893 1.00 85.81 158 SER A CA 1
ATOM 1231 C C . SER A 1 158 ? -4.501 0.342 22.462 1.00 85.81 158 SER A C 1
ATOM 1233 O O . SER A 1 158 ? -3.837 -0.042 21.495 1.00 85.81 158 SER A O 1
ATOM 1235 N N . GLN A 1 159 ? -5.584 1.105 22.317 1.00 86.31 159 GLN A N 1
ATOM 1236 C CA . GLN A 1 159 ? -6.057 1.560 21.013 1.00 86.31 159 GLN A CA 1
ATOM 1237 C C . GLN A 1 159 ? -5.125 2.610 20.411 1.00 86.31 159 GLN A C 1
ATOM 1239 O O . GLN A 1 159 ? -4.772 2.488 19.238 1.00 86.31 159 GLN A O 1
ATOM 1244 N N . GLN A 1 160 ? -4.667 3.581 21.210 1.00 90.25 160 GLN A N 1
ATOM 1245 C CA . GLN A 1 160 ? -3.687 4.577 20.767 1.00 90.25 160 GLN A CA 1
ATOM 1246 C C . GLN A 1 160 ? -2.435 3.907 20.191 1.00 90.25 160 GLN A C 1
ATOM 1248 O O . GLN A 1 160 ? -2.036 4.213 19.068 1.00 90.25 160 GLN A O 1
ATOM 1253 N N . PHE A 1 161 ? -1.855 2.949 20.924 1.00 88.38 161 PHE A N 1
ATOM 1254 C CA . PHE A 1 161 ? -0.657 2.228 20.500 1.00 88.38 161 PHE A CA 1
ATOM 1255 C C . PHE A 1 161 ? -0.851 1.557 19.138 1.00 88.38 161 PHE A C 1
ATOM 1257 O O . PHE A 1 161 ? -0.015 1.716 18.252 1.00 88.38 161 PHE A O 1
ATOM 1264 N N . ARG A 1 162 ? -1.984 0.872 18.933 1.00 88.00 162 ARG A N 1
ATOM 1265 C CA . ARG A 1 162 ? -2.308 0.218 17.654 1.00 88.00 162 ARG A CA 1
ATOM 1266 C C . ARG A 1 162 ? -2.420 1.208 16.506 1.00 88.00 162 ARG A C 1
ATOM 1268 O O . ARG A 1 162 ? -1.871 0.952 15.440 1.00 88.00 162 ARG A O 1
ATOM 1275 N N . ILE A 1 163 ? -3.120 2.318 16.720 1.00 90.75 163 ILE A N 1
ATOM 1276 C CA . ILE A 1 163 ? -3.326 3.335 15.686 1.00 90.75 163 ILE A CA 1
ATOM 1277 C C . ILE A 1 163 ? -1.987 3.959 15.296 1.00 90.75 163 ILE A C 1
ATOM 1279 O O . ILE A 1 163 ? -1.680 4.031 14.110 1.00 90.75 163 ILE A O 1
ATOM 1283 N N . VAL A 1 164 ? -1.161 4.339 16.276 1.00 93.38 164 VAL A N 1
ATOM 1284 C CA . VAL A 1 164 ? 0.168 4.916 16.020 1.00 93.38 164 VAL A CA 1
ATOM 1285 C C . VAL A 1 164 ? 1.047 3.939 15.250 1.00 93.38 164 VAL A C 1
ATOM 1287 O O . VAL A 1 164 ? 1.678 4.333 14.274 1.00 93.38 164 VAL A O 1
ATOM 1290 N N . LEU A 1 165 ? 1.062 2.664 15.638 1.00 90.94 165 LEU A N 1
ATOM 1291 C CA . LEU A 1 165 ? 1.877 1.654 14.968 1.00 90.94 165 LEU A CA 1
ATOM 1292 C C . LEU A 1 165 ? 1.426 1.387 13.532 1.00 90.94 165 LEU A C 1
ATOM 1294 O O . LEU A 1 165 ? 2.253 1.337 12.621 1.00 90.94 165 LEU A O 1
ATOM 1298 N N . VAL A 1 166 ? 0.119 1.230 13.320 1.00 90.25 166 VAL A N 1
ATOM 1299 C CA . VAL A 1 166 ? -0.440 0.959 11.992 1.00 90.25 166 VAL A CA 1
ATOM 1300 C C . VAL A 1 166 ? -0.254 2.174 11.085 1.00 90.25 166 VAL A C 1
ATOM 1302 O O . VAL A 1 166 ? 0.339 2.030 10.016 1.00 90.25 166 VAL A O 1
ATOM 1305 N N . SER A 1 167 ? -0.663 3.371 11.514 1.00 92.44 167 SER A N 1
ATOM 1306 C CA . SER A 1 167 ? -0.459 4.604 10.742 1.00 92.44 167 SER A CA 1
ATOM 1307 C C . SER A 1 167 ? 1.020 4.881 10.498 1.00 92.44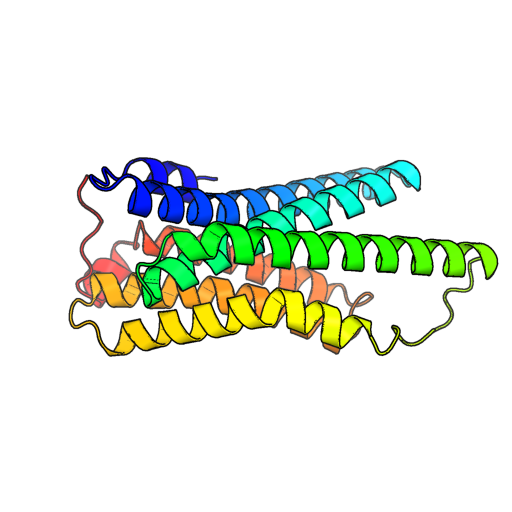 167 SER A C 1
ATOM 1309 O O . SER A 1 167 ? 1.400 5.208 9.378 1.00 92.44 167 SER A O 1
ATOM 1311 N N . GLY A 1 168 ? 1.864 4.698 11.515 1.00 92.50 168 GLY A N 1
ATOM 1312 C CA . GLY A 1 168 ? 3.311 4.853 11.410 1.00 92.50 168 GLY A CA 1
ATOM 1313 C C . GLY A 1 168 ? 3.903 3.921 10.358 1.00 92.50 168 GLY A C 1
ATOM 1314 O O . GLY A 1 168 ? 4.620 4.385 9.481 1.00 92.50 168 GLY A O 1
ATOM 1315 N N . SER A 1 169 ? 3.526 2.639 10.362 1.00 90.00 169 SER A N 1
ATOM 1316 C CA . SER A 1 169 ? 4.001 1.673 9.360 1.00 90.00 169 SER A CA 1
ATOM 1317 C C . SER A 1 169 ? 3.614 2.065 7.928 1.00 90.00 169 SER A C 1
ATOM 1319 O O . SER A 1 169 ? 4.440 1.981 7.019 1.00 90.00 169 SER A O 1
ATOM 1321 N N . ILE A 1 170 ? 2.385 2.556 7.739 1.00 90.44 170 ILE A N 1
ATOM 1322 C CA . ILE A 1 170 ? 1.879 3.014 6.443 1.00 90.44 170 ILE A CA 1
ATOM 1323 C C . ILE A 1 170 ? 2.658 4.257 5.992 1.00 90.44 170 ILE A C 1
ATOM 1325 O O . ILE A 1 170 ? 3.167 4.292 4.871 1.00 90.44 170 ILE A O 1
ATOM 1329 N N . LEU A 1 171 ? 2.808 5.252 6.870 1.00 92.56 171 LEU A N 1
ATOM 1330 C CA . LEU A 1 171 ? 3.535 6.490 6.577 1.00 92.56 171 LEU A CA 1
ATOM 1331 C C . LEU A 1 171 ? 5.008 6.222 6.267 1.00 92.56 171 LEU A C 1
ATOM 1333 O O . LEU A 1 171 ? 5.515 6.735 5.275 1.00 92.56 171 LEU A O 1
ATOM 1337 N N . THR A 1 172 ? 5.687 5.392 7.059 1.00 89.44 172 THR A N 1
ATOM 1338 C CA . THR A 1 172 ? 7.086 5.016 6.821 1.00 89.44 172 THR A CA 1
ATOM 1339 C C . THR A 1 172 ? 7.259 4.326 5.471 1.00 89.44 172 THR A C 1
ATOM 1341 O O . THR A 1 172 ? 8.209 4.633 4.753 1.00 89.44 172 THR A O 1
ATOM 1344 N N . TRP A 1 173 ? 6.336 3.438 5.089 1.00 86.31 173 TRP A N 1
ATOM 1345 C CA . TRP A 1 173 ? 6.387 2.765 3.791 1.00 86.31 173 TRP A CA 1
ATOM 1346 C C . TRP A 1 173 ? 6.240 3.751 2.619 1.00 86.31 173 TRP A C 1
ATOM 1348 O O . TRP A 1 173 ? 7.033 3.716 1.671 1.00 86.31 173 TRP A O 1
ATOM 1358 N N . PHE A 1 174 ? 5.282 4.681 2.700 1.00 88.44 174 PHE A N 1
ATOM 1359 C CA . PHE A 1 174 ? 5.092 5.710 1.671 1.00 88.44 174 PHE A CA 1
ATOM 1360 C C . PHE A 1 174 ? 6.253 6.704 1.608 1.00 88.44 174 PHE A C 1
ATOM 1362 O O . PHE A 1 174 ? 6.756 6.986 0.521 1.00 88.44 174 PHE A O 1
ATOM 1369 N N . LEU A 1 175 ? 6.708 7.207 2.757 1.00 88.38 175 LEU A N 1
ATOM 1370 C CA . LEU A 1 175 ? 7.828 8.146 2.838 1.00 88.38 175 LEU A CA 1
ATOM 1371 C C . LEU A 1 175 ? 9.122 7.515 2.323 1.00 88.38 175 LEU A C 1
ATOM 1373 O O . LEU A 1 175 ? 9.844 8.155 1.565 1.00 88.38 175 LEU A O 1
ATOM 1377 N N . GLY A 1 176 ? 9.388 6.251 2.666 1.00 85.62 176 GLY A N 1
ATOM 1378 C CA . GLY A 1 176 ? 10.534 5.514 2.136 1.00 85.62 176 GLY A CA 1
ATOM 1379 C C . GLY A 1 176 ? 10.479 5.385 0.613 1.00 85.62 176 GLY A C 1
ATOM 1380 O O . GLY A 1 176 ? 11.473 5.634 -0.065 1.00 85.62 176 GLY A O 1
ATOM 1381 N N . SER A 1 177 ? 9.300 5.076 0.067 1.00 83.56 177 SER A N 1
ATOM 1382 C CA . SER A 1 177 ? 9.094 4.967 -1.383 1.00 83.56 177 SER A CA 1
ATOM 1383 C C . SER A 1 177 ? 9.295 6.309 -2.101 1.00 83.56 177 SER A C 1
ATOM 1385 O O . SER A 1 177 ? 9.973 6.368 -3.128 1.00 83.56 177 SER A O 1
ATOM 1387 N N . LEU A 1 178 ? 8.763 7.400 -1.540 1.00 84.75 178 LEU A N 1
ATOM 1388 C CA . LEU A 1 178 ? 8.947 8.754 -2.071 1.00 84.75 178 LEU A CA 1
ATOM 1389 C C . LEU A 1 178 ? 10.407 9.201 -2.010 1.00 84.75 178 LEU A C 1
ATOM 1391 O O . LEU A 1 178 ? 10.903 9.786 -2.968 1.00 84.75 178 LEU A O 1
ATOM 1395 N N . LEU A 1 179 ? 11.108 8.900 -0.919 1.00 84.94 179 LEU A N 1
ATOM 1396 C CA . LEU A 1 179 ? 12.504 9.283 -0.733 1.00 84.94 179 LEU A CA 1
ATOM 1397 C C . LEU A 1 179 ? 13.421 8.574 -1.739 1.00 84.94 179 LEU A C 1
ATOM 1399 O O . LEU A 1 179 ? 14.264 9.223 -2.355 1.00 84.94 179 LEU A O 1
ATOM 1403 N N . VAL A 1 180 ? 13.217 7.273 -1.980 1.00 82.19 180 VAL A N 1
ATOM 1404 C CA . VAL A 1 180 ? 13.957 6.526 -3.018 1.00 82.19 180 VAL A CA 1
ATOM 1405 C C . VAL A 1 180 ? 13.745 7.144 -4.402 1.00 82.19 180 VAL A C 1
ATOM 1407 O O . VAL A 1 180 ? 14.701 7.273 -5.171 1.00 82.19 180 VAL A O 1
ATOM 1410 N N . MET A 1 181 ? 12.511 7.558 -4.705 1.00 80.19 181 MET A N 1
ATOM 1411 C CA . MET A 1 181 ? 12.181 8.228 -5.961 1.00 80.19 181 MET A CA 1
ATOM 1412 C C . MET A 1 181 ? 12.845 9.608 -6.071 1.00 80.19 181 MET A C 1
ATOM 1414 O O . MET A 1 181 ? 13.483 9.892 -7.082 1.00 80.19 181 MET A O 1
ATOM 1418 N N . MET A 1 182 ? 12.712 10.458 -5.048 1.00 81.25 182 MET A N 1
ATOM 1419 C CA . MET A 1 182 ? 13.237 11.831 -5.050 1.00 81.25 182 MET A CA 1
ATOM 1420 C C . MET A 1 182 ? 14.757 11.878 -5.187 1.00 81.25 182 MET A C 1
ATOM 1422 O O . MET A 1 182 ? 15.286 12.747 -5.872 1.00 81.25 182 MET A O 1
ATOM 1426 N N . LEU A 1 183 ? 15.459 10.925 -4.575 1.00 83.44 183 LEU A N 1
ATOM 1427 C CA . LEU A 1 183 ? 16.916 10.844 -4.660 1.00 83.44 183 LEU A CA 1
ATOM 1428 C C . LEU A 1 183 ? 17.412 10.241 -5.983 1.00 83.44 183 LEU A C 1
ATOM 1430 O O . LEU A 1 183 ? 18.619 10.079 -6.149 1.00 83.44 183 LEU A O 1
ATOM 1434 N N . ASN A 1 184 ? 16.503 9.867 -6.896 1.00 73.12 184 ASN A N 1
ATOM 1435 C CA . ASN A 1 184 ? 16.793 9.122 -8.126 1.00 73.12 184 ASN A CA 1
ATOM 1436 C C . ASN A 1 184 ? 17.777 7.962 -7.882 1.00 73.12 184 ASN A C 1
ATOM 1438 O O . ASN A 1 184 ? 18.647 7.641 -8.693 1.00 73.12 184 ASN A O 1
ATOM 1442 N N . ALA A 1 185 ? 17.661 7.339 -6.712 1.00 64.81 185 ALA A N 1
ATOM 1443 C CA . ALA A 1 185 ? 18.686 6.479 -6.143 1.00 64.81 185 ALA A CA 1
ATOM 1444 C C . ALA A 1 185 ? 18.643 5.056 -6.702 1.00 64.81 185 ALA A C 1
ATOM 1446 O O . ALA A 1 185 ? 19.010 4.090 -6.030 1.00 64.81 185 ALA A O 1
ATOM 1447 N N . SER A 1 186 ? 18.191 4.915 -7.947 1.00 59.81 186 SER A N 1
ATOM 1448 C CA . SER A 1 186 ? 18.065 3.633 -8.621 1.00 59.81 186 SER A CA 1
ATOM 1449 C C . SER A 1 186 ? 19.402 2.881 -8.651 1.00 59.81 186 SER A C 1
ATOM 1451 O O . SER A 1 186 ? 19.378 1.658 -8.568 1.00 59.81 186 SER A O 1
ATOM 1453 N N . GLY A 1 187 ? 20.552 3.567 -8.655 1.00 63.94 187 GLY A N 1
ATOM 1454 C CA . GLY A 1 187 ? 21.885 2.949 -8.586 1.00 63.94 187 GLY A CA 1
ATOM 1455 C C . GLY A 1 187 ? 22.450 2.701 -7.178 1.00 63.94 187 GLY A C 1
ATOM 1456 O O . GLY A 1 187 ? 23.387 1.920 -7.029 1.00 63.94 187 GLY A O 1
ATOM 1457 N N . ALA A 1 188 ? 21.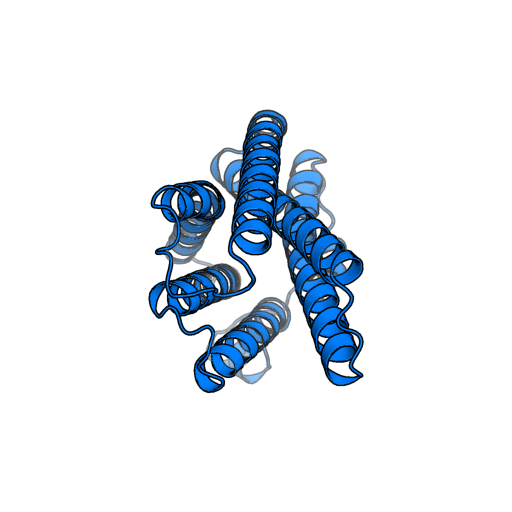905 3.320 -6.127 1.00 78.25 188 ALA A N 1
ATOM 1458 C CA . ALA A 1 188 ? 22.487 3.237 -4.790 1.00 78.25 188 ALA A CA 1
ATOM 1459 C C . ALA A 1 188 ? 21.982 1.992 -4.045 1.00 78.25 188 ALA A C 1
ATOM 1461 O O . ALA A 1 188 ? 20.881 1.980 -3.487 1.00 78.25 188 ALA A O 1
ATOM 1462 N N . ILE A 1 189 ? 22.816 0.947 -3.992 1.00 80.00 189 ILE A N 1
ATOM 1463 C CA . ILE A 1 189 ? 22.548 -0.300 -3.247 1.00 80.00 189 ILE A CA 1
ATOM 1464 C C . ILE A 1 189 ? 22.097 -0.003 -1.809 1.00 80.00 189 ILE A C 1
ATOM 1466 O O . ILE A 1 189 ? 21.134 -0.602 -1.337 1.00 80.00 189 ILE A O 1
ATOM 1470 N N . GLY A 1 190 ? 22.724 0.975 -1.144 1.00 81.81 190 GLY A N 1
ATOM 1471 C CA . GLY A 1 190 ? 22.373 1.372 0.222 1.00 81.81 190 GLY A CA 1
ATOM 1472 C C . GLY A 1 190 ? 20.919 1.829 0.381 1.00 81.81 190 GLY A C 1
ATOM 1473 O O . GLY A 1 190 ? 20.253 1.416 1.324 1.00 81.81 190 GLY A O 1
ATOM 1474 N N . LEU A 1 191 ? 20.384 2.611 -0.564 1.00 78.44 191 LEU A N 1
ATOM 1475 C CA . LEU A 1 191 ? 18.996 3.087 -0.503 1.00 78.44 191 LEU A CA 1
ATOM 1476 C C . LEU A 1 191 ? 17.990 1.980 -0.836 1.00 78.44 191 LEU A C 1
ATOM 1478 O O . LEU A 1 191 ? 16.921 1.916 -0.224 1.00 78.44 191 LEU A O 1
ATOM 1482 N N . ARG A 1 192 ? 18.352 1.046 -1.726 1.00 75.69 192 ARG A N 1
ATOM 1483 C CA . ARG A 1 192 ? 17.554 -0.169 -1.958 1.00 75.69 192 ARG A CA 1
ATOM 1484 C C . ARG A 1 192 ? 17.482 -1.028 -0.692 1.00 75.69 192 ARG A C 1
ATOM 1486 O O . ARG A 1 192 ? 16.382 -1.396 -0.285 1.00 75.69 192 ARG A O 1
ATOM 1493 N N . LEU A 1 193 ? 18.616 -1.284 -0.038 1.00 80.19 193 LEU A N 1
ATOM 1494 C CA . LEU A 1 193 ? 18.665 -2.029 1.225 1.00 80.19 193 LEU A CA 1
ATOM 1495 C C . LEU A 1 193 ? 17.878 -1.320 2.331 1.00 80.19 193 LEU A C 1
ATOM 1497 O O . LEU A 1 193 ? 17.105 -1.966 3.035 1.00 80.19 193 LEU A O 1
ATOM 1501 N N . LEU A 1 194 ? 17.998 0.007 2.434 1.00 82.75 194 LEU A N 1
ATOM 1502 C CA . LEU A 1 194 ? 17.219 0.800 3.382 1.00 82.75 194 LEU A CA 1
ATOM 1503 C C . LEU A 1 194 ? 15.713 0.634 3.142 1.00 82.75 194 LEU A C 1
ATOM 1505 O O . LEU A 1 194 ? 14.973 0.397 4.091 1.00 82.75 194 LEU A O 1
ATOM 1509 N N . SER A 1 195 ? 15.253 0.697 1.889 1.00 76.12 195 SER A N 1
ATOM 1510 C CA . SER A 1 195 ? 13.829 0.517 1.565 1.00 76.12 195 SER A CA 1
ATOM 1511 C C . SER A 1 195 ? 13.304 -0.877 1.939 1.00 76.12 195 SER A C 1
ATOM 1513 O O . SER A 1 195 ? 12.201 -1.001 2.473 1.00 76.12 195 SER A O 1
ATOM 1515 N N . GLN A 1 196 ? 14.116 -1.922 1.745 1.00 79.62 196 GLN A N 1
ATOM 1516 C CA . GLN A 1 196 ? 13.783 -3.289 2.156 1.00 79.62 196 GLN A CA 1
ATOM 1517 C C . GLN A 1 196 ? 13.746 -3.420 3.680 1.00 79.62 196 GLN A C 1
ATOM 1519 O O . GLN A 1 196 ? 12.823 -4.021 4.232 1.00 79.62 196 GLN A O 1
ATOM 1524 N N . PHE A 1 197 ? 14.711 -2.809 4.367 1.00 83.25 197 PHE A N 1
ATOM 1525 C CA . PHE A 1 197 ? 14.769 -2.784 5.823 1.00 83.25 197 PHE A CA 1
ATOM 1526 C C . PHE A 1 197 ? 13.571 -2.043 6.430 1.00 83.25 197 PHE A C 1
ATOM 1528 O O . PHE A 1 197 ? 12.951 -2.546 7.363 1.00 83.25 197 PHE A O 1
ATOM 1535 N N . LEU A 1 198 ? 13.172 -0.903 5.858 1.00 80.25 198 LEU A N 1
ATOM 1536 C CA . LEU A 1 198 ? 11.956 -0.186 6.253 1.00 80.25 198 LEU A CA 1
ATOM 1537 C C . LEU A 1 198 ? 10.697 -1.035 6.032 1.00 80.25 198 LEU A C 1
ATOM 1539 O O . LEU A 1 198 ? 9.800 -1.025 6.873 1.00 80.25 198 LEU A O 1
ATOM 1543 N N . GLY A 1 199 ? 10.643 -1.815 4.947 1.00 77.25 199 GLY A N 1
ATOM 1544 C CA . GLY A 1 199 ? 9.569 -2.781 4.709 1.00 77.25 199 GLY A CA 1
ATOM 1545 C C . GLY A 1 199 ? 9.495 -3.870 5.786 1.00 77.25 199 GLY A C 1
ATOM 1546 O O . GLY A 1 199 ? 8.409 -4.178 6.284 1.00 77.25 199 GLY A O 1
ATOM 1547 N N . LEU A 1 200 ? 10.643 -4.411 6.204 1.00 82.31 200 LEU A N 1
ATOM 1548 C CA . LEU A 1 200 ? 10.724 -5.376 7.307 1.00 82.31 200 LEU A CA 1
ATOM 1549 C C . LEU A 1 200 ? 10.304 -4.750 8.638 1.00 82.31 200 LEU A C 1
ATOM 1551 O O . LEU A 1 200 ? 9.499 -5.338 9.361 1.00 82.31 200 LEU A O 1
ATOM 1555 N N . LEU A 1 201 ? 10.785 -3.543 8.939 1.00 83.00 201 LEU A N 1
ATOM 1556 C CA . LEU A 1 201 ? 10.384 -2.807 10.135 1.00 83.00 201 LEU A CA 1
ATOM 1557 C C . LEU A 1 201 ? 8.881 -2.542 10.154 1.00 83.00 201 LEU A C 1
ATOM 1559 O O . LEU A 1 201 ? 8.258 -2.743 11.191 1.00 83.00 201 LEU A O 1
ATOM 1563 N N . ALA A 1 202 ? 8.281 -2.169 9.022 1.00 78.69 202 ALA A N 1
ATOM 1564 C CA . ALA A 1 202 ? 6.837 -1.997 8.910 1.00 78.69 202 ALA A CA 1
ATOM 1565 C C . ALA A 1 202 ? 6.085 -3.311 9.197 1.00 78.69 202 ALA A C 1
ATOM 1567 O O . ALA A 1 202 ? 5.094 -3.310 9.925 1.00 78.69 202 ALA A O 1
ATOM 1568 N N . ALA A 1 203 ? 6.571 -4.453 8.705 1.00 80.88 203 ALA A N 1
ATOM 1569 C CA . ALA A 1 203 ? 5.963 -5.753 8.993 1.00 80.88 203 ALA A CA 1
ATOM 1570 C C . ALA A 1 203 ? 6.077 -6.151 10.481 1.00 80.88 203 ALA A C 1
ATOM 1572 O O . ALA A 1 203 ? 5.112 -6.655 11.072 1.00 80.88 203 ALA A O 1
ATOM 1573 N N . ILE A 1 204 ? 7.234 -5.901 11.101 1.00 84.56 204 ILE A N 1
ATOM 1574 C CA . ILE A 1 204 ? 7.472 -6.142 12.533 1.00 84.56 204 ILE A CA 1
ATOM 1575 C C . ILE A 1 204 ? 6.568 -5.240 13.373 1.00 84.56 204 ILE A C 1
ATOM 1577 O O . ILE A 1 204 ? 5.866 -5.726 14.257 1.00 84.56 204 ILE A O 1
ATOM 1581 N N . ALA A 1 205 ? 6.533 -3.951 13.043 1.00 84.25 205 ALA A N 1
ATOM 1582 C CA . ALA A 1 205 ? 5.687 -2.942 13.660 1.00 84.25 205 ALA A CA 1
ATOM 1583 C C . ALA A 1 205 ? 4.221 -3.401 13.700 1.00 84.25 205 ALA A C 1
ATOM 1585 O O . ALA A 1 205 ? 3.592 -3.442 14.758 1.00 84.25 205 ALA A O 1
ATOM 1586 N N . VAL A 1 206 ? 3.688 -3.845 12.566 1.00 77.94 206 VAL A N 1
ATOM 1587 C CA . VAL A 1 206 ? 2.296 -4.306 12.486 1.00 77.94 206 VAL A CA 1
ATOM 1588 C C . VAL A 1 206 ? 2.085 -5.570 13.315 1.00 77.94 206 VAL A C 1
ATOM 1590 O O . VAL A 1 206 ? 1.062 -5.707 13.980 1.00 77.94 206 VAL A O 1
ATOM 1593 N N . THR A 1 207 ? 3.060 -6.477 13.341 1.00 83.81 207 THR A N 1
ATOM 1594 C CA . THR A 1 207 ? 2.996 -7.668 14.199 1.00 83.81 207 THR A CA 1
ATOM 1595 C C . THR A 1 207 ? 2.937 -7.275 15.676 1.00 83.81 207 THR A C 1
ATOM 1597 O O . THR A 1 207 ? 2.091 -7.785 16.411 1.00 83.81 207 THR A O 1
ATOM 1600 N N . TRP A 1 208 ? 3.757 -6.312 16.100 1.00 86.94 208 TRP A N 1
ATOM 1601 C CA . TRP A 1 208 ? 3.761 -5.783 17.467 1.00 86.94 208 TRP A CA 1
ATOM 1602 C C . TRP A 1 208 ? 2.487 -5.020 17.828 1.00 86.94 208 TRP A C 1
ATOM 1604 O O . TRP A 1 208 ? 2.115 -4.992 18.998 1.00 86.94 208 TRP A O 1
ATOM 1614 N N . ALA A 1 209 ? 1.775 -4.457 16.850 1.00 82.81 209 ALA A N 1
ATOM 1615 C CA . ALA A 1 209 ? 0.493 -3.798 17.095 1.00 82.81 209 ALA A CA 1
ATOM 1616 C C . ALA A 1 209 ? -0.559 -4.785 17.636 1.00 82.81 209 ALA A C 1
ATOM 1618 O O . ALA A 1 209 ? -1.355 -4.440 18.512 1.00 82.81 209 ALA A O 1
ATOM 1619 N N . TYR A 1 210 ? -0.550 -6.026 17.140 1.00 79.75 210 TYR A N 1
ATOM 1620 C CA . TYR A 1 210 ? -1.480 -7.075 17.578 1.00 79.75 210 TYR A CA 1
ATOM 1621 C C . TYR A 1 210 ? -0.912 -7.939 18.704 1.00 79.75 210 TYR A C 1
ATOM 1623 O O . TYR A 1 210 ? -1.655 -8.347 19.597 1.00 79.75 210 TYR A O 1
ATOM 1631 N N . PHE A 1 211 ? 0.400 -8.169 18.686 1.00 85.75 211 PHE A N 1
ATOM 1632 C CA . PHE A 1 211 ? 1.129 -8.984 19.652 1.00 85.75 211 PHE A CA 1
ATOM 1633 C C . PHE A 1 211 ? 2.261 -8.169 20.279 1.00 85.75 211 PHE A C 1
ATOM 1635 O O . PHE A 1 211 ? 3.431 -8.389 19.953 1.00 85.75 211 PHE A O 1
ATOM 1642 N N . PRO A 1 212 ? 1.942 -7.205 21.163 1.00 86.19 212 PRO A N 1
ATOM 1643 C CA . PRO A 1 212 ? 2.975 -6.420 21.814 1.00 86.19 212 PRO A CA 1
ATOM 1644 C C . PRO A 1 212 ? 3.856 -7.357 22.653 1.00 86.19 212 PRO A C 1
ATOM 1646 O O . PRO A 1 212 ? 3.320 -8.178 23.402 1.00 86.19 212 PRO A O 1
ATOM 1649 N N . PRO A 1 213 ? 5.190 -7.273 22.563 1.00 88.75 213 PRO A N 1
ATOM 1650 C CA 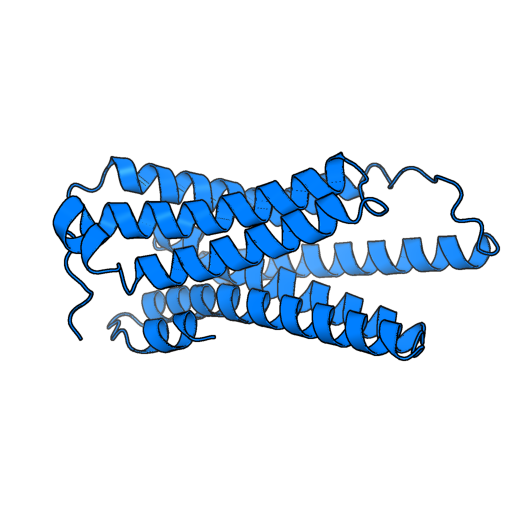. PRO A 1 213 ? 6.073 -8.063 23.409 1.00 88.75 213 PRO A CA 1
ATOM 1651 C C . PRO A 1 213 ? 5.899 -7.689 24.891 1.00 88.75 213 PRO A C 1
ATOM 1653 O O . PRO A 1 213 ? 5.501 -6.572 25.226 1.00 88.75 213 PRO A O 1
ATOM 1656 N N . LEU A 1 214 ? 6.208 -8.626 25.796 1.00 90.75 214 LEU A N 1
ATOM 1657 C CA . LEU A 1 214 ? 5.928 -8.504 27.238 1.00 90.75 214 LEU A CA 1
ATOM 1658 C C . LEU A 1 214 ? 6.500 -7.228 27.874 1.00 90.75 214 LEU A C 1
ATOM 1660 O O . LEU A 1 214 ? 5.883 -6.651 28.764 1.00 90.75 214 LEU A O 1
ATOM 1664 N N . TRP A 1 215 ? 7.661 -6.768 27.410 1.00 91.00 215 TRP A N 1
ATOM 1665 C CA . TRP A 1 215 ? 8.276 -5.535 27.899 1.00 91.00 215 TRP A CA 1
ATOM 1666 C C . TRP A 1 215 ? 7.458 -4.288 27.524 1.00 91.00 215 TRP A C 1
ATOM 1668 O O . TRP A 1 215 ? 7.268 -3.421 28.373 1.00 91.00 215 TRP A O 1
ATOM 1678 N N . ILE A 1 216 ? 6.879 -4.235 26.315 1.00 88.38 216 ILE A N 1
ATOM 1679 C CA . ILE A 1 216 ? 5.964 -3.156 25.902 1.00 88.38 216 ILE A CA 1
ATOM 1680 C C . ILE A 1 216 ? 4.662 -3.223 26.700 1.00 88.38 216 ILE A C 1
ATOM 1682 O O . ILE A 1 216 ? 4.170 -2.189 27.147 1.00 88.38 216 ILE A O 1
ATOM 1686 N N . GLN A 1 217 ? 4.120 -4.426 26.920 1.00 89.94 217 GLN A N 1
ATOM 1687 C CA . GLN A 1 217 ? 2.899 -4.599 27.717 1.00 89.94 217 GLN A CA 1
ATOM 1688 C C . GLN A 1 217 ? 3.074 -4.047 29.136 1.00 89.94 217 GLN A C 1
ATOM 1690 O O . GLN A 1 217 ? 2.209 -3.317 29.616 1.00 89.94 217 GLN A O 1
ATOM 1695 N N . ARG A 1 218 ? 4.215 -4.346 29.773 1.00 89.50 218 ARG A N 1
ATOM 1696 C CA . ARG A 1 218 ? 4.561 -3.859 31.117 1.00 89.50 218 ARG A CA 1
ATOM 1697 C C . ARG A 1 218 ? 4.799 -2.351 31.150 1.00 89.50 218 ARG A C 1
ATOM 1699 O O . ARG A 1 218 ? 4.354 -1.696 32.081 1.00 89.50 218 ARG A O 1
ATOM 1706 N N . TYR A 1 219 ? 5.485 -1.804 30.147 1.00 90.12 219 TYR A N 1
ATOM 1707 C CA . TYR A 1 219 ? 5.839 -0.384 30.127 1.00 90.12 219 TYR A CA 1
ATOM 1708 C C . TYR A 1 219 ? 4.646 0.525 29.793 1.00 90.12 219 TYR A C 1
ATOM 1710 O O . TYR A 1 219 ? 4.482 1.584 30.393 1.00 90.12 219 TYR A O 1
ATOM 1718 N N . LEU A 1 220 ? 3.794 0.116 28.847 1.00 86.44 220 LEU A N 1
ATOM 1719 C CA . LEU A 1 220 ? 2.676 0.931 28.358 1.00 86.44 220 LEU A CA 1
ATOM 1720 C C . LEU A 1 220 ? 1.311 0.550 28.959 1.00 86.44 220 LEU A C 1
ATOM 1722 O O . LEU A 1 220 ? 0.314 1.181 28.609 1.00 86.44 220 LEU A O 1
ATOM 1726 N N . ASN A 1 221 ? 1.245 -0.455 29.843 1.00 88.12 221 ASN A N 1
ATOM 1727 C CA . ASN A 1 221 ? -0.002 -1.026 30.379 1.00 88.12 221 ASN A CA 1
ATOM 1728 C C . ASN A 1 221 ? -0.998 -1.448 29.279 1.00 88.12 221 ASN A C 1
ATOM 1730 O O . ASN A 1 221 ? -2.215 -1.293 29.401 1.00 88.12 221 ASN A O 1
ATOM 1734 N N . VAL A 1 222 ? -0.475 -1.990 28.177 1.00 83.62 222 VAL A N 1
ATOM 1735 C CA . VAL A 1 222 ? -1.271 -2.403 27.015 1.00 83.62 222 VAL A CA 1
ATOM 1736 C C . VAL A 1 222 ? -1.691 -3.861 27.170 1.00 83.62 222 VAL A C 1
ATOM 1738 O O . VAL A 1 222 ? -0.850 -4.751 27.275 1.00 83.62 222 VAL A O 1
ATOM 1741 N N . LYS A 1 223 ? -3.003 -4.117 27.132 1.00 82.12 223 LYS A N 1
ATOM 1742 C CA . LYS A 1 223 ? -3.550 -5.480 27.143 1.00 82.12 223 LYS A CA 1
ATOM 1743 C C . LYS A 1 223 ? -3.527 -6.101 25.735 1.00 82.12 223 LYS A C 1
ATOM 1745 O O . LYS A 1 223 ? -3.883 -5.410 24.768 1.00 82.12 223 LYS A O 1
ATOM 1750 N N . PRO A 1 224 ? -3.161 -7.390 25.599 1.00 77.94 224 PRO A N 1
ATOM 1751 C CA . PRO A 1 224 ? -3.302 -8.112 24.337 1.00 77.94 224 PRO A CA 1
ATOM 1752 C C . PRO A 1 224 ? -4.782 -8.215 23.938 1.00 77.94 224 PRO A C 1
ATOM 1754 O O . PRO A 1 224 ? -5.672 -8.155 24.787 1.00 77.94 224 PRO A O 1
ATOM 1757 N N . VAL A 1 225 ? -5.057 -8.360 22.638 1.00 74.12 225 VAL A N 1
ATOM 1758 C CA . VAL A 1 225 ? -6.420 -8.648 22.160 1.00 74.12 225 VAL A CA 1
ATOM 1759 C C . VAL A 1 225 ? -6.835 -10.010 22.722 1.00 74.12 225 VAL A C 1
ATOM 1761 O O . VAL A 1 225 ? -6.255 -11.024 22.340 1.00 74.12 225 VAL A O 1
ATOM 1764 N N . GLN A 1 226 ? -7.804 -10.032 23.640 1.00 64.75 226 GLN A N 1
ATOM 1765 C CA . GLN A 1 226 ? -8.430 -11.277 24.089 1.00 64.75 226 GLN A CA 1
ATOM 1766 C C . GLN A 1 226 ? -9.306 -11.827 22.952 1.00 64.75 226 GLN A C 1
ATOM 1768 O O . GLN A 1 226 ? -9.963 -11.051 22.255 1.00 64.75 226 GLN A O 1
ATOM 1773 N N . ARG A 1 227 ? -9.202 -13.139 22.713 1.00 56.91 227 ARG A N 1
ATOM 1774 C CA . ARG A 1 227 ? -9.916 -13.870 21.656 1.00 56.91 227 ARG A CA 1
ATOM 1775 C C . ARG A 1 227 ? -11.381 -14.074 22.004 1.00 56.91 227 ARG A C 1
ATOM 1777 O O . ARG A 1 227 ? -11.652 -14.279 23.205 1.00 56.91 227 ARG A O 1
#

Sequence (227 aa):
MFVGYHLSARKLEDPRERLAWRLFMLWWFGLAGTTLVSTVRNLLQLFGVADPGLNGTATYLNLLLVCAAVWGLSYYFLYLFTGNPRLLVPSLVFYGTVYVVLLYLITANLSATLDSGGAANGKSSPAWVLPALLLLIGPVFLGALGYLSLAFRIHDRSQQFRIVLVSGSILTWFLGSLLVMMLNASGAIGLRLLSQFLGLLAAIAVTWAYFPPLWIQRYLNVKPVQR

Radius of gyration: 19.48 Å; chains: 1; bounding box: 45×33×62 Å

pLDDT: mean 86.06, std 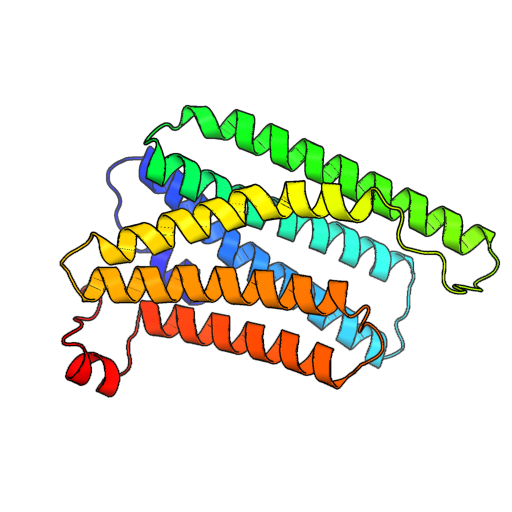11.28, range [42.62, 97.88]

Foldseek 3Di:
DVLLVVLLPDDDPDPLLVQLSVLQSLLVVLLVVLVVLVVVVVVCVVVVNPDPVSVLVSVLSNLVSLLSNLLSLLVSLVCVVPVDSVVNVVSCVQSVVLSVVVNVLVVVVVVVCVVVVNPPPDDDDPPVVVVSVCSSCVSNLVSLVVQLVVLVVDPQLLVSLLSCLLSVLSNLLVVLVVVCVVVVVPPPPVSVVVNVVSNVVSVVSNVCNQVPPPVCCVVRVHDHDDD

Organism: NCBI:txid1204385